Protein 7VV0 (pdb70)

Structure (mmCIF, N/CA/C/O backbone):
data_7VV0
#
_entry.id   7VV0
#
_cell.length_a   1.00
_cell.length_b   1.00
_cell.length_c   1.00
_cell.angle_alpha   90.00
_cell.angle_beta   90.00
_cell.angle_gamma   90.00
#
_symmetry.space_group_name_H-M   'P 1'
#
loop_
_entity.id
_entity.type
_entity.pdbx_description
1 polymer 'peptide from Pro-adrenomedullin'
2 polymer 'Mas-related G-protein coupled receptor member X2'
3 non-polymer CHOLESTEROL
#
loop_
_atom_site.group_PDB
_atom_site.id
_atom_site.type_symbol
_atom_site.label_atom_id
_atom_site.label_alt_id
_atom_site.label_comp_id
_atom_site.label_asym_id
_atom_site.label_entity_id
_atom_site.label_seq_id
_atom_site.pdbx_PDB_ins_code
_atom_site.Cartn_x
_atom_site.Cartn_y
_atom_site.Cartn_z
_atom_site.occupancy
_atom_site.B_iso_or_equiv
_atom_site.auth_seq_id
_atom_site.auth_comp_id
_atom_site.auth_asym_id
_atom_site.auth_atom_id
_atom_site.pdbx_PDB_model_num
ATOM 1 N N . PHE A 1 1 ? 105.528 66.630 80.236 1.00 57.08 9 PHE L N 1
ATOM 2 C CA . PHE A 1 1 ? 104.267 66.857 79.541 1.00 57.08 9 PHE L CA 1
ATOM 3 C C . PHE A 1 1 ? 103.106 66.216 80.292 1.00 57.08 9 PHE L C 1
ATOM 4 O O . PHE A 1 1 ? 103.170 65.050 80.679 1.00 57.08 9 PHE L O 1
ATOM 12 N N . ARG A 1 2 ? 102.045 66.995 80.488 1.00 55.64 10 ARG L N 1
ATOM 13 C CA . ARG A 1 2 ? 100.893 66.524 81.242 1.00 55.64 10 ARG L CA 1
ATOM 14 C C . ARG A 1 2 ? 99.725 66.227 80.313 1.00 55.64 10 ARG L C 1
ATOM 15 O O . ARG A 1 2 ? 99.656 66.737 79.192 1.00 55.64 10 ARG L O 1
ATOM 23 N N . LYS A 1 3 ? 98.815 65.348 80.720 1.00 57.21 11 LYS L N 1
ATOM 24 C CA . LYS A 1 3 ? 97.737 64.976 79.803 1.00 57.21 11 LYS L CA 1
ATOM 25 C C . LYS A 1 3 ? 96.445 64.426 80.366 1.00 57.21 11 LYS L C 1
ATOM 26 O O . LYS A 1 3 ? 96.441 63.424 81.075 1.00 57.21 11 LYS L O 1
ATOM 32 N N . LYS A 1 4 ? 95.343 65.098 80.072 1.00 56.50 12 LYS L N 1
ATOM 33 C CA . LYS A 1 4 ? 94.044 64.570 80.446 1.00 56.50 12 LYS L CA 1
ATOM 34 C C . LYS A 1 4 ? 93.072 64.528 79.273 1.00 56.50 12 LYS L C 1
ATOM 35 O O . LYS A 1 4 ? 91.915 64.145 79.428 1.00 56.50 12 LYS L O 1
ATOM 41 N N . TRP A 1 5 ? 93.559 64.911 78.097 1.00 54.50 13 TRP L N 1
ATOM 42 C CA . TRP A 1 5 ? 92.742 64.929 76.887 1.00 54.50 13 TRP L CA 1
ATOM 43 C C . TRP A 1 5 ? 92.638 63.546 76.250 1.00 54.50 13 TRP L C 1
ATOM 44 O O . TRP A 1 5 ? 91.944 63.363 75.249 1.00 54.50 13 TRP L O 1
ATOM 55 N N . CYS B 2 26 ? 88.183 58.669 76.111 1.00 74.79 26 CYS R N 1
ATOM 56 C CA . CYS B 2 26 ? 87.555 57.359 76.223 1.00 74.79 26 CYS R CA 1
ATOM 57 C C . CYS B 2 26 ? 87.082 56.899 74.850 1.00 74.79 26 CYS R C 1
ATOM 58 O O . CYS B 2 26 ? 87.650 57.278 73.825 1.00 74.79 26 CYS R O 1
ATOM 61 N N . GLY B 2 27 ? 86.034 56.082 74.839 1.00 73.65 27 GLY R N 1
ATOM 62 C CA . GLY B 2 27 ? 85.425 55.645 73.601 1.00 73.65 27 GLY R CA 1
ATOM 63 C C . GLY B 2 27 ? 84.027 56.198 73.423 1.00 73.65 27 GLY R C 1
ATOM 64 O O . GLY B 2 27 ? 83.844 57.405 73.243 1.00 73.65 27 GLY R O 1
ATOM 65 N N . LYS B 2 28 ? 83.028 55.316 73.476 1.00 69.86 28 LYS R N 1
ATOM 66 C CA . LYS B 2 28 ? 81.647 55.748 73.297 1.00 69.86 28 LYS R CA 1
ATOM 67 C C . LYS B 2 28 ? 81.002 56.142 74.622 1.00 69.86 28 LYS R C 1
ATOM 68 O O . LYS B 2 28 ? 79.843 56.572 74.640 1.00 69.86 28 LYS R O 1
ATOM 74 N N . GLU B 2 29 ? 81.727 55.992 75.734 1.00 69.73 29 GLU R N 1
ATOM 75 C CA . GLU B 2 29 ? 81.183 56.369 77.037 1.00 69.73 29 GLU R CA 1
ATOM 76 C C . GLU B 2 29 ? 81.116 57.886 77.186 1.00 69.73 29 GLU R C 1
ATOM 77 O O . GLU B 2 29 ? 80.193 58.419 77.813 1.00 69.73 29 GLU R O 1
ATOM 83 N N . THR B 2 30 ? 82.069 58.597 76.589 1.00 67.27 30 THR R N 1
ATOM 84 C CA . THR B 2 30 ? 82.127 60.049 76.672 1.00 67.27 30 THR R CA 1
ATOM 85 C C . THR B 2 30 ? 81.461 60.754 75.498 1.00 67.27 30 THR R C 1
ATOM 86 O O . THR B 2 30 ? 81.583 61.979 75.396 1.00 67.27 30 THR R O 1
ATOM 90 N N . LEU B 2 31 ? 80.755 60.023 74.631 1.00 62.16 31 LEU R N 1
ATOM 91 C CA . LEU B 2 31 ? 80.317 60.577 73.350 1.00 62.16 31 LEU R CA 1
ATOM 92 C C . LEU B 2 31 ? 79.139 61.535 73.515 1.00 62.16 31 LEU R C 1
ATOM 93 O O . LEU B 2 31 ? 79.069 62.572 72.846 1.00 62.16 31 LEU R O 1
ATOM 98 N N . ILE B 2 32 ? 78.197 61.204 74.397 1.00 58.10 32 ILE R N 1
ATOM 99 C CA . ILE B 2 32 ? 77.017 62.058 74.579 1.00 58.10 32 ILE R CA 1
ATOM 100 C C . ILE B 2 32 ? 77.303 63.368 75.333 1.00 58.10 32 ILE R C 1
ATOM 101 O O . ILE B 2 32 ? 76.669 64.389 75.002 1.00 58.10 32 ILE R O 1
ATOM 106 N N . PRO B 2 33 ? 78.278 63.450 76.283 1.00 54.61 33 PRO R N 1
ATOM 107 C CA . PRO B 2 33 ? 78.760 64.797 76.676 1.00 54.61 33 PRO R CA 1
ATOM 108 C C . PRO B 2 33 ? 79.398 65.626 75.570 1.00 54.61 33 PRO R C 1
ATOM 109 O O . PRO B 2 33 ? 79.357 66.859 75.648 1.00 54.61 33 PRO R O 1
ATOM 113 N N . VAL B 2 34 ? 79.977 64.997 74.546 1.00 51.91 34 VAL R N 1
ATOM 114 C CA . VAL B 2 34 ? 80.554 65.749 73.433 1.00 51.91 34 VAL R CA 1
ATOM 115 C C . VAL B 2 34 ? 79.454 66.388 72.583 1.00 51.91 34 VAL R C 1
ATOM 116 O O . VAL B 2 34 ? 79.559 67.554 72.188 1.00 51.91 34 VAL R O 1
ATOM 120 N N . PHE B 2 35 ? 78.346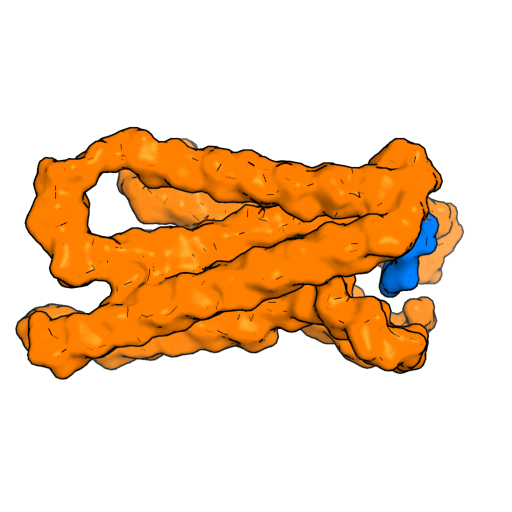 65.675 72.367 1.00 51.14 35 PHE R N 1
ATOM 121 C CA . PHE B 2 35 ? 77.210 66.271 71.662 1.00 51.14 35 PHE R CA 1
ATOM 122 C C . PHE B 2 35 ? 76.507 67.325 72.517 1.00 51.14 35 PHE R C 1
ATOM 123 O O . PHE B 2 35 ? 75.991 68.325 71.992 1.00 51.14 35 PHE R O 1
ATOM 131 N N . LEU B 2 36 ? 76.516 67.138 73.840 1.00 46.73 36 LEU R N 1
ATOM 132 C CA . LEU B 2 36 ? 75.909 68.127 74.727 1.00 46.73 36 LEU R CA 1
ATOM 133 C C . LEU B 2 36 ? 76.736 69.410 74.789 1.00 46.73 36 LEU R C 1
ATOM 134 O O . LEU B 2 36 ? 76.178 70.517 74.782 1.00 46.73 36 LEU R O 1
ATOM 139 N N . ILE B 2 37 ? 78.069 69.289 74.791 1.00 42.54 37 ILE R N 1
ATOM 140 C CA . ILE B 2 37 ? 78.907 70.484 74.798 1.00 42.54 37 ILE R CA 1
ATOM 141 C C . ILE B 2 37 ? 78.953 71.112 73.404 1.00 42.54 37 ILE R C 1
ATOM 142 O O . ILE B 2 37 ? 79.155 72.321 73.273 1.00 42.54 37 ILE R O 1
ATOM 147 N N . LEU B 2 38 ? 78.513 70.410 72.382 1.00 44.05 38 LEU R N 1
ATOM 148 C CA . LEU B 2 38 ? 78.448 71.047 71.079 1.00 44.05 38 LEU R CA 1
ATOM 149 C C . LEU B 2 38 ? 77.126 71.720 70.876 1.00 44.05 38 LEU R C 1
ATOM 150 O O . LEU B 2 38 ? 77.000 72.466 70.001 1.00 44.05 38 LEU R O 1
ATOM 155 N N . PHE B 2 39 ? 76.083 71.321 71.543 1.00 39.30 39 PHE R N 1
ATOM 156 C CA . PHE B 2 39 ? 74.840 72.096 71.528 1.00 39.30 39 PHE R CA 1
ATOM 157 C C . PHE B 2 39 ? 74.940 73.350 72.399 1.00 39.30 39 PHE R C 1
ATOM 158 O O . PHE B 2 39 ? 74.627 74.466 71.946 1.00 39.30 39 PHE R O 1
ATOM 166 N N . ILE B 2 40 ? 75.435 73.200 73.633 1.00 35.64 40 ILE R N 1
ATOM 167 C CA . ILE B 2 40 ? 75.516 74.370 74.504 1.00 35.64 40 ILE R CA 1
ATOM 168 C C . ILE B 2 40 ? 76.694 75.265 74.125 1.00 35.64 40 ILE R C 1
ATOM 169 O O . ILE B 2 40 ? 76.681 76.465 74.426 1.00 35.64 40 ILE R O 1
ATOM 174 N N . ALA B 2 41 ? 77.664 74.747 73.362 1.00 32.98 41 ALA R N 1
ATOM 175 C CA . ALA B 2 41 ? 78.725 75.593 72.845 1.00 32.98 41 ALA R CA 1
ATOM 176 C C . ALA B 2 41 ? 78.221 76.469 71.712 1.00 32.98 41 ALA R C 1
ATOM 177 O O . ALA B 2 41 ? 78.561 77.649 71.655 1.00 32.98 41 ALA R O 1
ATOM 179 N N . LEU B 2 42 ? 77.389 75.916 70.815 1.00 31.20 42 LEU R N 1
ATOM 180 C CA . LEU B 2 42 ? 76.824 76.726 69.730 1.00 31.20 42 LEU R CA 1
ATOM 181 C C . LEU B 2 42 ? 75.862 77.791 70.258 1.00 31.20 42 LEU R C 1
ATOM 182 O O . LEU B 2 42 ? 75.843 78.926 69.750 1.00 31.20 42 LEU R O 1
ATOM 187 N N . VAL B 2 43 ? 75.106 77.453 71.314 1.00 28.60 43 VAL R N 1
ATOM 188 C CA . VAL B 2 43 ? 74.260 78.438 71.998 1.00 28.60 43 VAL R CA 1
ATOM 189 C C . VAL B 2 43 ? 75.110 79.532 72.653 1.00 28.60 43 VAL R C 1
ATOM 190 O O . VAL B 2 43 ? 74.790 80.728 72.559 1.00 28.60 43 VAL R O 1
ATOM 194 N N . GLY B 2 44 ? 76.240 79.152 73.256 1.00 26.69 44 GLY R N 1
ATOM 195 C CA . GLY B 2 44 ? 77.123 80.142 73.854 1.00 26.69 44 GLY R CA 1
ATOM 196 C C . GLY B 2 44 ? 77.835 81.035 72.851 1.00 26.69 44 GLY R C 1
ATOM 197 O O . GLY B 2 44 ? 78.037 82.225 73.114 1.00 26.69 44 GLY R O 1
ATOM 198 N N . LEU B 2 45 ? 78.219 80.477 71.690 1.00 25.64 45 LEU R N 1
ATOM 199 C CA . LEU B 2 45 ? 78.783 81.288 70.605 1.00 25.64 45 LEU R CA 1
ATOM 200 C C . LEU B 2 45 ? 77.793 82.309 70.059 1.00 25.64 45 LEU R C 1
ATOM 201 O O . LEU B 2 45 ? 78.167 83.470 69.855 1.00 25.64 45 LEU R O 1
ATOM 206 N N . VAL B 2 46 ? 76.528 81.917 69.829 1.00 24.00 46 VAL R N 1
ATOM 207 C CA . VAL B 2 46 ? 75.591 82.893 69.257 1.00 24.00 46 VAL R CA 1
ATOM 208 C C . VAL B 2 46 ? 75.181 83.941 70.297 1.00 24.00 46 VAL R C 1
ATOM 209 O O . VAL B 2 46 ? 75.022 85.127 69.962 1.00 24.00 46 VAL R O 1
ATOM 213 N N . GLY B 2 47 ? 75.114 83.552 71.579 1.00 24.20 47 GLY R N 1
ATOM 214 C CA . GLY B 2 47 ? 74.803 84.517 72.625 1.00 24.20 47 GLY R CA 1
ATOM 215 C C . GLY B 2 47 ? 75.919 85.517 72.866 1.00 24.20 47 GLY R C 1
ATOM 216 O O . GLY B 2 47 ? 75.679 86.727 72.938 1.00 24.20 47 GLY R O 1
ATOM 217 N N . ASN B 2 48 ? 77.165 85.035 72.932 1.00 23.62 48 ASN R N 1
ATOM 218 C CA . ASN B 2 48 ? 78.279 85.942 73.179 1.00 23.62 48 ASN R CA 1
ATOM 219 C C . ASN B 2 48 ? 78.627 86.750 71.935 1.00 23.62 48 ASN R C 1
ATOM 220 O O . ASN B 2 48 ? 79.150 87.864 72.048 1.00 23.62 48 ASN R O 1
ATOM 225 N N . GLY B 2 49 ? 78.300 86.232 70.746 1.00 24.15 49 GLY R N 1
ATOM 226 C CA . GLY B 2 49 ? 78.447 87.027 69.539 1.00 24.15 49 GLY R CA 1
ATOM 227 C C . GLY B 2 49 ? 77.462 88.177 69.470 1.00 24.15 49 GLY R C 1
ATOM 228 O O . GLY B 2 49 ? 77.825 89.291 69.076 1.00 24.15 49 GLY R O 1
ATOM 229 N N . PHE B 2 50 ? 76.206 87.927 69.878 1.00 24.48 50 PHE R N 1
ATOM 230 C CA . PHE B 2 50 ? 75.217 89.004 69.934 1.00 24.48 50 PHE R CA 1
ATOM 231 C C . PHE B 2 50 ? 75.562 90.042 70.994 1.00 24.48 50 PHE R C 1
ATOM 232 O O . PHE B 2 50 ? 75.380 91.241 70.760 1.00 24.48 50 PHE R O 1
ATOM 240 N N . VAL B 2 51 ? 76.096 89.608 72.142 1.00 23.32 51 VAL R N 1
ATOM 241 C CA . VAL B 2 51 ? 76.474 90.554 73.197 1.00 23.32 51 VAL R CA 1
ATOM 242 C C . VAL B 2 51 ? 77.686 91.387 72.777 1.00 23.32 51 VAL R C 1
ATOM 243 O O . VAL B 2 51 ? 77.713 92.609 72.990 1.00 23.32 51 VAL R O 1
ATOM 247 N N . LEU B 2 52 ? 78.662 90.758 72.100 1.00 23.28 52 LEU R N 1
ATOM 248 C CA . LEU B 2 52 ? 79.842 91.467 71.597 1.00 23.28 52 LEU R CA 1
ATOM 249 C C . LEU B 2 52 ? 79.483 92.480 70.517 1.00 23.28 52 LEU R C 1
ATOM 250 O O . LEU B 2 52 ? 79.964 93.618 70.547 1.00 23.28 52 LEU R O 1
ATOM 255 N N . TRP B 2 53 ? 78.589 92.104 69.595 1.00 27.32 53 TRP R N 1
ATOM 256 C CA . TRP B 2 53 ? 78.180 93.018 68.529 1.00 27.32 53 TRP R CA 1
ATOM 257 C C . TRP B 2 53 ? 77.327 94.165 69.064 1.00 27.32 53 TRP R C 1
ATOM 258 O O . TRP B 2 53 ? 77.496 95.318 68.646 1.00 27.32 53 TRP R O 1
ATOM 269 N N . LEU B 2 54 ? 76.427 93.871 70.011 1.00 26.57 54 LEU R N 1
ATOM 270 C CA . LEU B 2 54 ? 75.523 94.891 70.531 1.00 26.57 54 LEU R CA 1
ATOM 271 C C . LEU B 2 54 ? 76.253 95.883 71.423 1.00 26.57 54 LEU R C 1
ATOM 272 O O . LEU B 2 54 ? 75.951 97.079 71.405 1.00 26.57 54 LEU R O 1
ATOM 277 N N . LEU B 2 55 ? 77.221 95.418 72.210 1.00 26.90 55 LEU R N 1
ATOM 278 C CA . LEU B 2 55 ? 77.919 96.361 73.073 1.00 26.90 55 LEU R CA 1
ATOM 279 C C . LEU B 2 55 ? 79.146 96.945 72.392 1.00 26.90 55 LEU R C 1
ATOM 280 O O . LEU B 2 55 ? 79.761 97.880 72.916 1.00 26.90 55 LEU R O 1
ATOM 285 N N . GLY B 2 56 ? 79.525 96.421 71.228 1.00 28.38 56 GLY R N 1
ATOM 286 C CA . GLY B 2 56 ? 80.622 97.032 70.507 1.00 28.38 56 GLY R CA 1
ATOM 287 C C . GLY B 2 56 ? 80.157 98.084 69.523 1.00 28.38 56 GLY R C 1
ATOM 288 O O . GLY B 2 56 ? 80.692 99.194 69.486 1.00 28.38 56 GLY R O 1
ATOM 289 N N . PHE B 2 57 ? 79.149 97.755 68.718 1.00 31.03 57 PHE R N 1
ATOM 290 C CA . PHE B 2 57 ? 78.869 98.512 67.512 1.00 31.03 57 PHE R CA 1
ATOM 291 C C . PHE B 2 57 ? 77.530 99.232 67.538 1.00 31.03 57 PHE R C 1
ATOM 292 O O . PHE B 2 57 ? 77.301 100.104 66.693 1.00 31.03 57 PHE R O 1
ATOM 300 N N . ARG B 2 58 ? 76.640 98.904 68.471 1.00 31.55 58 ARG R N 1
ATOM 301 C CA . ARG B 2 58 ? 75.306 99.485 68.448 1.00 31.55 58 ARG R CA 1
ATOM 302 C C . ARG B 2 58 ? 75.018 100.357 69.662 1.00 31.55 58 ARG R C 1
ATOM 303 O O . ARG B 2 58 ? 74.663 101.529 69.515 1.00 31.55 58 ARG R O 1
ATOM 311 N N . MET B 2 59 ? 75.170 99.806 70.860 1.00 32.34 59 MET R N 1
ATOM 312 C CA . MET B 2 59 ? 74.649 100.466 72.045 1.00 32.34 59 MET R CA 1
ATOM 313 C C . MET B 2 59 ? 75.675 101.394 72.679 1.00 32.34 59 MET R C 1
ATOM 314 O O . MET B 2 59 ? 76.881 101.284 72.448 1.00 32.34 59 MET R O 1
ATOM 319 N N . ARG B 2 60 ? 75.169 102.326 73.480 1.00 36.74 60 ARG R N 1
ATOM 320 C CA . ARG B 2 60 ? 76.012 103.175 74.305 1.00 36.74 60 ARG R CA 1
ATOM 321 C C . ARG B 2 60 ? 76.437 102.413 75.553 1.00 36.74 60 ARG R C 1
ATOM 322 O O . ARG B 2 60 ? 75.634 101.732 76.193 1.00 36.74 60 ARG R O 1
ATOM 330 N N . ARG B 2 61 ? 77.714 102.527 75.904 1.00 33.14 61 ARG R N 1
ATOM 331 C CA . ARG B 2 61 ? 78.288 101.691 76.946 1.00 33.14 61 ARG R CA 1
ATOM 332 C C . ARG B 2 61 ? 78.588 102.520 78.189 1.00 33.14 61 ARG R C 1
ATOM 333 O O . ARG B 2 61 ? 78.913 103.709 78.097 1.00 33.14 61 ARG R O 1
ATOM 341 N N . ASN B 2 62 ? 78.376 101.908 79.348 1.00 28.22 62 ASN R N 1
ATOM 342 C CA . ASN B 2 62 ? 78.867 102.385 80.628 1.00 28.22 62 ASN R CA 1
ATOM 343 C C . ASN B 2 62 ? 80.060 101.532 81.070 1.00 28.22 62 ASN R C 1
ATOM 344 O O . ASN B 2 62 ? 80.638 100.787 80.276 1.00 28.22 62 ASN R O 1
ATOM 349 N N . ALA B 2 63 ? 80.464 101.675 82.337 1.00 24.84 63 ALA R N 1
ATOM 350 C CA . ALA B 2 63 ? 81.525 100.829 82.886 1.00 24.84 63 ALA R CA 1
ATOM 351 C C . ALA B 2 63 ? 81.075 99.375 83.006 1.00 24.84 63 ALA R C 1
ATOM 352 O O . ALA B 2 63 ? 81.870 98.441 82.808 1.00 24.84 63 ALA R O 1
ATOM 354 N N . PHE B 2 64 ? 79.792 99.170 83.304 1.00 24.00 64 PHE R N 1
ATOM 355 C CA . PHE B 2 64 ? 79.246 97.824 83.395 1.00 24.00 64 PHE R CA 1
ATOM 356 C C . PHE B 2 64 ? 79.181 97.150 82.034 1.00 24.00 64 PHE R C 1
ATOM 357 O O . PHE B 2 64 ? 79.330 95.927 81.933 1.00 24.00 64 PHE R O 1
ATOM 365 N N . SER B 2 65 ? 78.979 97.927 80.973 1.00 24.15 65 SER R N 1
ATOM 366 C CA . SER B 2 65 ? 78.976 97.335 79.645 1.00 24.15 65 SER R CA 1
ATOM 367 C C . SER B 2 65 ? 80.386 96.994 79.195 1.00 24.15 65 SER R C 1
ATOM 368 O O . SER B 2 65 ? 80.573 96.068 78.402 1.00 24.15 65 SER R O 1
ATOM 371 N N . VAL B 2 66 ? 81.390 97.704 79.721 1.00 22.51 66 VAL R N 1
ATOM 372 C CA . VAL B 2 66 ? 82.791 97.335 79.510 1.00 22.51 66 VAL R CA 1
ATOM 373 C C . VAL B 2 66 ? 83.093 95.987 80.162 1.00 22.51 66 VAL R C 1
ATOM 374 O O . VAL B 2 66 ? 83.719 95.109 79.542 1.00 22.51 66 VAL R O 1
ATOM 378 N N . TYR B 2 67 ? 82.591 95.778 81.390 1.00 19.82 67 TYR R N 1
ATOM 379 C CA . TYR B 2 67 ? 82.783 94.492 82.071 1.00 19.82 67 TYR R CA 1
ATOM 380 C C . TYR B 2 67 ? 82.039 93.348 81.384 1.00 19.82 67 TYR R C 1
ATOM 381 O O . TYR B 2 67 ? 82.590 92.250 81.236 1.00 19.82 67 TYR R O 1
ATOM 390 N N . VAL B 2 68 ? 80.802 93.596 80.937 1.00 21.23 68 VAL R N 1
ATOM 391 C CA . VAL B 2 68 ? 80.012 92.570 80.248 1.00 21.23 68 VAL R CA 1
ATOM 392 C C . VAL B 2 68 ? 80.616 92.250 78.880 1.00 21.23 68 VAL R C 1
ATOM 393 O O . VAL B 2 68 ? 80.659 91.085 78.459 1.00 21.23 68 VAL R O 1
ATOM 397 N N . LEU B 2 69 ? 81.181 93.264 78.217 1.00 22.58 69 LEU R N 1
ATOM 398 C CA . LEU B 2 69 ? 81.816 93.089 76.914 1.00 22.58 69 LEU R CA 1
ATOM 399 C C . LEU B 2 69 ? 83.095 92.265 77.019 1.00 22.58 69 LEU R C 1
ATOM 400 O O . LEU B 2 69 ? 83.346 91.379 76.192 1.00 22.58 69 LEU R O 1
ATOM 405 N N . SER B 2 70 ? 83.891 92.515 78.063 1.00 23.35 70 SER R N 1
ATOM 406 C CA . SER B 2 70 ? 85.106 91.733 78.278 1.00 23.35 70 SER R CA 1
ATOM 407 C C . SER B 2 70 ? 84.802 90.301 78.700 1.00 23.35 70 SER R C 1
ATOM 408 O O . SER B 2 70 ? 85.512 89.365 78.302 1.00 23.35 70 SER R O 1
ATOM 411 N N . LEU B 2 71 ? 83.756 90.117 79.513 1.00 22.51 71 LEU R N 1
ATOM 412 C CA . LEU B 2 71 ? 83.311 88.782 79.899 1.00 22.51 71 LEU R CA 1
ATOM 413 C C . LEU B 2 71 ? 82.794 87.996 78.699 1.00 22.51 71 LEU R C 1
ATOM 414 O O . LEU B 2 71 ? 83.050 86.790 78.579 1.00 22.51 71 LEU R O 1
ATOM 419 N N . ALA B 2 72 ? 82.106 88.675 77.778 1.00 23.12 72 ALA R N 1
ATOM 420 C CA . ALA B 2 72 ? 81.616 88.012 76.576 1.00 23.12 72 ALA R CA 1
ATOM 421 C C . ALA B 2 72 ? 82.749 87.680 75.617 1.00 23.12 72 ALA R C 1
ATOM 422 O O . ALA B 2 72 ? 82.691 86.664 74.920 1.00 23.12 72 ALA R O 1
ATOM 424 N N . GLY B 2 73 ? 83.795 88.512 75.584 1.00 22.80 73 GLY R N 1
ATOM 425 C CA . GLY B 2 73 ? 84.976 88.173 74.797 1.00 22.80 73 GLY R CA 1
ATOM 426 C C . GLY B 2 73 ? 85.729 86.967 75.334 1.00 22.80 73 GLY R C 1
ATOM 427 O O . GLY B 2 73 ? 86.162 86.101 74.561 1.00 22.80 73 GLY R O 1
ATOM 428 N N . ALA B 2 74 ? 85.870 86.885 76.665 1.00 23.47 74 ALA R N 1
ATOM 429 C CA . ALA B 2 74 ? 86.511 85.733 77.301 1.00 23.47 74 ALA R CA 1
ATOM 430 C C . ALA B 2 74 ? 85.712 84.452 77.099 1.00 23.47 74 ALA R C 1
ATOM 431 O O . ALA B 2 74 ? 86.285 83.393 76.805 1.00 23.47 74 ALA R O 1
ATOM 433 N N . ASP B 2 75 ? 84.386 84.535 77.215 1.00 24.92 75 ASP R N 1
ATOM 434 C CA . ASP B 2 75 ? 83.559 83.356 76.991 1.00 24.92 75 ASP R CA 1
ATOM 435 C C . ASP B 2 75 ? 83.485 82.986 75.515 1.00 24.92 75 ASP R C 1
ATOM 436 O O . ASP B 2 75 ? 83.322 81.805 75.186 1.00 24.92 75 ASP R O 1
ATOM 441 N N . PHE B 2 76 ? 83.658 83.966 74.620 1.00 25.43 76 PHE R N 1
ATOM 442 C CA . PHE B 2 76 ? 83.726 83.689 73.189 1.00 25.43 76 PHE R CA 1
ATOM 443 C C . PHE B 2 76 ? 84.988 82.914 72.834 1.00 25.43 76 PHE R C 1
ATOM 444 O O . PHE B 2 76 ? 84.924 81.942 72.070 1.00 25.43 76 PHE R O 1
ATOM 452 N N . LEU B 2 77 ? 86.132 83.316 73.408 1.00 26.49 77 LEU R N 1
ATOM 453 C CA . LEU B 2 77 ? 87.391 82.596 73.193 1.00 26.49 77 LEU R CA 1
ATOM 454 C C . LEU B 2 77 ? 87.348 81.186 73.776 1.00 26.49 77 LEU R C 1
ATOM 455 O O . LEU B 2 77 ? 87.796 80.223 73.129 1.00 26.49 77 LEU R O 1
ATOM 460 N N . PHE B 2 78 ? 86.793 81.051 74.992 1.00 28.16 78 PHE R N 1
ATOM 461 C CA . PHE B 2 78 ? 86.698 79.748 75.650 1.00 28.16 78 PHE R CA 1
ATOM 462 C C . PHE B 2 78 ? 85.774 78.805 74.894 1.00 28.16 78 PHE R C 1
ATOM 463 O O . PHE B 2 78 ? 86.095 77.627 74.711 1.00 28.16 78 PHE R O 1
ATOM 471 N N . LEU B 2 79 ? 84.640 79.309 74.416 1.00 28.18 79 LEU R N 1
ATOM 472 C CA . LEU B 2 79 ? 83.702 78.434 73.732 1.00 28.18 79 LEU R CA 1
ATOM 473 C C . LEU B 2 79 ? 84.15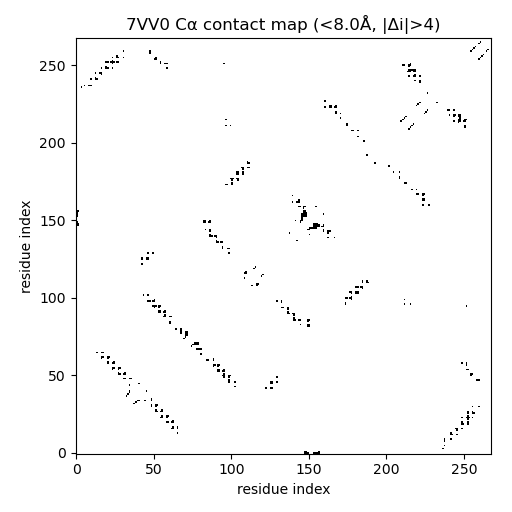6 78.124 72.308 1.00 28.18 79 LEU R C 1
ATOM 474 O O . LEU B 2 79 ? 83.822 77.059 71.775 1.00 28.18 79 LEU R O 1
ATOM 479 N N . CYS B 2 80 ? 84.959 79.012 71.700 1.00 31.80 80 CYS R N 1
ATOM 480 C CA . CYS B 2 80 ? 85.619 78.697 70.431 1.00 31.80 80 CYS R CA 1
ATOM 481 C C . CYS B 2 80 ? 86.609 77.548 70.586 1.00 31.80 80 CYS R C 1
ATOM 482 O O . CYS B 2 80 ? 86.656 76.631 69.755 1.00 31.80 80 CYS R O 1
ATOM 485 N N . PHE B 2 81 ? 87.397 77.564 71.661 1.00 35.89 81 PHE R N 1
ATOM 486 C CA . PHE B 2 81 ? 88.379 76.495 71.815 1.00 35.89 81 PHE R CA 1
ATOM 487 C C . PHE B 2 81 ? 87.729 75.196 72.284 1.00 35.89 81 PHE R C 1
ATOM 488 O O . PHE B 2 81 ? 88.186 74.101 71.921 1.00 35.89 81 PHE R O 1
ATOM 496 N N . GLN B 2 82 ? 86.605 75.296 73.002 1.00 34.81 82 GLN R N 1
ATOM 497 C CA . GLN B 2 82 ? 85.835 74.100 73.332 1.00 34.81 82 GLN R CA 1
ATOM 498 C C . GLN B 2 82 ? 85.162 73.501 72.103 1.00 34.81 82 GLN R C 1
ATOM 499 O O . GLN B 2 82 ? 85.079 72.273 71.981 1.00 34.81 82 GLN R O 1
ATOM 505 N N . ILE B 2 83 ? 84.703 74.335 71.162 1.00 36.93 83 ILE R N 1
ATOM 506 C CA . ILE B 2 83 ? 83.993 73.763 70.022 1.00 36.93 83 ILE R CA 1
ATOM 507 C C . ILE B 2 83 ? 84.995 73.209 69.004 1.00 36.93 83 ILE R C 1
ATOM 508 O O . ILE B 2 83 ? 84.705 72.230 68.305 1.00 36.93 83 ILE R O 1
ATOM 513 N N . ILE B 2 84 ? 86.235 73.723 68.990 1.00 38.00 84 ILE R N 1
ATOM 514 C CA . ILE B 2 84 ? 87.215 73.078 68.112 1.00 38.00 84 ILE R CA 1
ATOM 515 C C . ILE B 2 84 ? 87.795 71.817 68.757 1.00 38.00 84 ILE R C 1
ATOM 516 O O . ILE B 2 84 ? 88.204 70.892 68.046 1.00 38.00 84 ILE R O 1
ATOM 521 N N . ASN B 2 85 ? 87.802 71.728 70.100 1.00 42.61 85 ASN R N 1
ATOM 522 C CA . ASN B 2 85 ? 88.136 70.450 70.741 1.00 42.61 85 ASN R CA 1
ATOM 523 C C . ASN B 2 85 ? 87.058 69.400 70.492 1.00 42.61 85 ASN R C 1
ATOM 524 O O . ASN B 2 85 ? 87.366 68.219 70.270 1.00 42.61 85 ASN R O 1
ATOM 529 N N . CYS B 2 86 ? 85.792 69.832 70.512 1.00 46.70 86 CYS R N 1
ATOM 530 C CA . CYS B 2 86 ? 84.657 69.016 70.083 1.00 46.70 86 CYS R CA 1
ATOM 531 C C . CYS B 2 86 ? 84.808 68.532 68.644 1.00 46.70 86 CYS R C 1
ATOM 532 O O . CYS B 2 86 ? 84.558 67.355 68.342 1.00 46.70 86 CYS R O 1
ATOM 535 N N . LEU B 2 87 ? 85.255 69.421 67.753 1.00 48.30 87 LEU R N 1
ATOM 536 C CA . LEU B 2 87 ? 85.368 69.074 66.341 1.00 48.30 87 LEU R CA 1
ATOM 537 C C . LEU B 2 87 ? 86.541 68.136 66.075 1.00 48.30 87 LEU R C 1
ATOM 538 O O . LEU B 2 87 ? 86.430 67.236 65.237 1.00 48.30 87 LEU R O 1
ATOM 543 N N . VAL B 2 88 ? 87.663 68.301 66.789 1.00 51.44 88 VAL R N 1
ATOM 544 C CA . VAL B 2 88 ? 88.778 67.381 66.562 1.00 51.44 88 VAL R CA 1
ATOM 545 C C . VAL B 2 88 ? 88.508 66.026 67.212 1.00 51.44 88 VAL R C 1
ATOM 546 O O . VAL B 2 88 ? 88.984 64.997 66.719 1.00 51.44 88 VAL R O 1
ATOM 550 N N . TYR B 2 89 ? 87.682 65.982 68.272 1.00 56.36 89 TYR R N 1
ATOM 551 C CA . TYR B 2 89 ? 87.288 64.679 68.808 1.00 56.36 89 TYR R CA 1
ATOM 552 C C . TYR B 2 89 ? 86.316 63.963 67.874 1.00 56.36 89 TYR R C 1
ATOM 553 O O . TYR B 2 89 ? 86.401 62.740 67.703 1.00 56.36 89 TYR R O 1
ATOM 562 N N . LEU B 2 90 ? 85.387 64.702 67.260 1.00 55.23 90 LEU R N 1
ATOM 563 C CA . LEU B 2 90 ? 84.456 64.060 66.335 1.00 55.23 90 LEU R CA 1
ATOM 564 C C . LEU B 2 90 ? 85.144 63.675 65.026 1.00 55.23 90 LEU R C 1
ATOM 565 O O . LEU B 2 90 ? 84.760 62.688 64.384 1.00 55.23 90 LEU R O 1
ATOM 570 N N . SER B 2 91 ? 86.183 64.421 64.637 1.00 59.95 91 SER R N 1
ATOM 571 C CA . SER B 2 91 ? 86.998 64.036 63.490 1.00 59.95 91 SER R CA 1
ATOM 572 C C . SER B 2 91 ? 87.862 62.822 63.813 1.00 59.95 91 SER R C 1
ATOM 573 O O . SER B 2 91 ? 88.190 62.028 62.923 1.00 59.95 91 SER R O 1
ATOM 576 N N . ASN B 2 92 ? 88.267 62.682 65.079 1.00 61.38 92 ASN R N 1
ATOM 577 C CA . ASN B 2 92 ? 88.968 61.474 65.502 1.00 61.38 92 ASN R CA 1
ATOM 578 C C . ASN B 2 92 ? 88.036 60.270 65.500 1.00 61.38 92 ASN R C 1
ATOM 579 O O . ASN B 2 92 ? 88.445 59.158 65.148 1.00 61.38 92 ASN R O 1
ATOM 584 N N . PHE B 2 93 ? 86.777 60.475 65.891 1.00 65.02 93 PHE R N 1
ATOM 585 C CA . PHE B 2 93 ? 85.872 59.344 66.051 1.00 65.02 93 PHE R CA 1
ATOM 586 C C . PHE B 2 93 ? 85.293 58.886 64.719 1.00 65.02 93 PHE R C 1
ATOM 587 O O . PHE B 2 93 ? 85.454 57.722 64.336 1.00 65.02 93 PHE R O 1
ATOM 595 N N . PHE B 2 94 ? 84.614 59.777 63.996 1.00 70.00 94 PHE R N 1
ATOM 596 C CA . PHE B 2 94 ? 83.822 59.363 62.842 1.00 70.00 94 PHE R CA 1
ATOM 597 C C . PHE B 2 94 ? 84.619 59.375 61.544 1.00 70.00 94 PHE R C 1
ATOM 598 O O . PHE B 2 94 ? 84.652 58.367 60.833 1.00 70.00 94 PHE R O 1
ATOM 606 N N . CYS B 2 95 ? 85.260 60.496 61.209 1.00 69.63 95 CYS R N 1
ATOM 607 C CA . CYS B 2 95 ? 85.936 60.598 59.919 1.00 69.63 95 CYS R CA 1
ATOM 608 C C . CYS B 2 95 ? 87.288 59.896 59.936 1.00 69.63 95 CYS R C 1
ATOM 609 O O . CYS B 2 95 ? 87.838 59.585 58.871 1.00 69.63 95 CYS R O 1
ATOM 612 N N . SER B 2 96 ? 87.824 59.635 61.138 1.00 67.20 96 SER R N 1
ATOM 613 C CA . SER B 2 96 ? 89.125 59.018 61.418 1.00 67.20 96 SER R CA 1
ATOM 614 C C . SER B 2 96 ? 90.289 59.743 60.751 1.00 67.20 96 SER R C 1
ATOM 615 O O . SER B 2 96 ? 91.217 59.099 60.250 1.00 67.20 96 SER R O 1
ATOM 618 N N . ILE B 2 97 ? 90.243 61.077 60.728 1.00 68.68 97 ILE R N 1
ATOM 619 C CA . ILE B 2 97 ? 91.318 61.871 60.138 1.00 68.68 97 ILE R CA 1
ATOM 620 C C . ILE B 2 97 ? 92.548 61.842 61.042 1.00 68.68 97 ILE R C 1
ATOM 621 O O . ILE B 2 97 ? 93.692 61.850 60.559 1.00 68.68 97 ILE R O 1
ATOM 626 N N . SER B 2 98 ? 92.318 61.725 62.361 1.00 69.42 98 SER R N 1
ATOM 627 C CA . SER B 2 98 ? 93.310 61.872 63.441 1.00 69.42 98 SER R CA 1
ATOM 628 C C . SER B 2 98 ? 94.052 63.204 63.360 1.00 69.42 98 SER R C 1
ATOM 629 O O . SER B 2 98 ? 95.285 63.246 63.359 1.00 69.42 98 SER R O 1
ATOM 632 N N . ILE B 2 99 ? 93.289 64.298 63.286 1.00 64.00 99 ILE R N 1
ATOM 633 C CA . ILE B 2 99 ? 93.868 65.633 63.344 1.00 64.00 99 ILE R CA 1
ATOM 634 C C . ILE B 2 99 ? 94.334 65.931 64.769 1.00 64.00 99 ILE R C 1
ATOM 635 O O . ILE B 2 99 ? 93.730 65.487 65.755 1.00 64.00 99 ILE R O 1
ATOM 640 N N . ASN B 2 100 ? 95.471 66.611 64.881 1.00 62.78 100 ASN R N 1
ATOM 641 C CA . ASN B 2 100 ? 96.017 67.038 66.161 1.00 62.78 100 ASN R CA 1
ATOM 642 C C . ASN B 2 100 ? 95.892 68.550 66.272 1.00 62.78 100 ASN R C 1
ATOM 643 O O . ASN B 2 100 ? 96.494 69.285 65.482 1.00 62.78 100 ASN R O 1
ATOM 648 N N . PHE B 2 101 ? 95.110 69.005 67.243 1.00 57.61 101 PHE R N 1
ATOM 649 C CA . PHE B 2 101 ? 95.101 70.418 67.586 1.00 57.61 101 PHE R CA 1
ATOM 650 C C . PHE B 2 101 ? 96.412 70.775 68.287 1.00 57.61 101 PHE R C 1
ATOM 651 O O . PHE B 2 101 ? 96.988 69.930 68.979 1.00 57.61 101 PHE R O 1
ATOM 659 N N . PRO B 2 102 ? 96.930 71.992 68.091 1.00 50.73 102 PRO R N 1
ATOM 660 C CA . PRO B 2 102 ? 98.204 72.361 68.724 1.00 50.73 102 PRO R CA 1
ATOM 661 C C . PRO B 2 102 ? 98.069 72.562 70.226 1.00 50.73 102 PRO R C 1
ATOM 662 O O . PRO B 2 102 ? 96.970 72.702 70.763 1.00 50.73 102 PRO R O 1
ATOM 666 N N . SER B 2 103 ? 99.215 72.573 70.906 1.00 49.43 103 SER R N 1
ATOM 667 C CA . SER B 2 103 ? 99.198 72.514 72.363 1.00 49.43 103 SER R CA 1
ATOM 668 C C . SER B 2 103 ? 98.951 73.882 72.986 1.00 49.43 103 SER R C 1
ATOM 669 O O . SER B 2 103 ? 98.638 73.973 74.177 1.00 49.43 103 SER R O 1
ATOM 672 N N . PHE B 2 104 ? 99.079 74.960 72.209 1.00 46.52 104 PHE R N 1
ATOM 673 C CA . PHE B 2 104 ? 98.885 76.282 72.796 1.00 46.52 104 PHE R CA 1
ATOM 674 C C . PHE B 2 104 ? 97.418 76.695 72.813 1.00 46.52 104 PHE R C 1
ATOM 675 O O . PHE B 2 104 ? 97.080 77.720 73.423 1.00 46.52 104 PHE R O 1
ATOM 683 N N . PHE B 2 105 ? 96.540 75.912 72.182 1.00 44.63 105 PHE R N 1
ATOM 684 C CA . PHE B 2 105 ? 95.112 76.200 72.250 1.00 44.63 105 PHE R CA 1
ATOM 685 C C . PHE B 2 105 ? 94.566 75.936 73.645 1.00 44.63 105 PHE R C 1
ATOM 686 O O . PHE B 2 105 ? 93.672 76.652 74.111 1.00 44.63 105 PHE R O 1
ATOM 694 N N . THR B 2 106 ? 95.139 74.951 74.345 1.00 41.35 106 THR R N 1
ATOM 695 C CA . THR B 2 106 ? 94.809 74.713 75.748 1.00 41.35 106 THR R CA 1
ATOM 696 C C . THR B 2 106 ? 95.282 75.869 76.629 1.00 41.35 106 THR R C 1
ATOM 697 O O . THR B 2 106 ? 94.593 76.255 77.581 1.00 41.35 106 THR R O 1
ATOM 701 N N . THR B 2 107 ? 96.420 76.479 76.275 1.00 39.88 107 THR R N 1
ATOM 702 C CA . THR B 2 107 ? 96.954 77.621 77.017 1.00 39.88 107 THR R CA 1
ATOM 703 C C . THR B 2 107 ? 96.068 78.856 76.878 1.00 39.88 107 THR R C 1
ATOM 704 O O . THR B 2 107 ? 95.729 79.511 77.878 1.00 39.88 107 THR R O 1
ATOM 708 N N . VAL B 2 108 ? 95.637 79.162 75.654 1.00 36.27 108 VAL R N 1
ATOM 709 C CA . VAL B 2 108 ? 94.802 80.350 75.463 1.00 36.27 108 VAL R CA 1
ATOM 710 C C . VAL B 2 108 ? 93.364 80.082 75.932 1.00 36.27 108 VAL R C 1
ATOM 711 O O . VAL B 2 108 ? 92.664 80.999 76.383 1.00 36.27 108 VAL R O 1
ATOM 715 N N . MET B 2 109 ? 92.939 78.810 75.940 1.00 33.68 109 MET R N 1
ATOM 716 C CA . MET B 2 109 ? 91.653 78.450 76.541 1.00 33.68 109 MET R CA 1
ATOM 717 C C . MET B 2 109 ? 91.679 78.610 78.062 1.00 33.68 109 MET R C 1
ATOM 718 O O . MET B 2 109 ? 90.698 79.071 78.663 1.00 33.68 109 MET R O 1
ATOM 723 N N . THR B 2 110 ? 92.814 78.276 78.689 1.00 32.58 110 THR R N 1
ATOM 724 C CA . THR B 2 110 ? 93.027 78.521 80.116 1.00 32.58 110 THR R CA 1
ATOM 725 C C . THR B 2 110 ? 93.002 80.012 80.441 1.00 32.58 110 THR R C 1
ATOM 726 O O . THR B 2 110 ? 92.390 80.427 81.438 1.00 32.58 110 THR R O 1
ATOM 730 N N . CYS B 2 111 ? 93.617 80.831 79.575 1.00 28.58 111 CYS R N 1
ATOM 731 C CA . CYS B 2 111 ? 93.592 82.287 79.746 1.00 28.58 111 CYS R CA 1
ATOM 732 C C . CYS B 2 111 ? 92.181 82.858 79.616 1.00 28.58 111 CYS R C 1
ATOM 733 O O . CYS B 2 111 ? 91.787 83.739 80.395 1.00 28.58 111 CYS R O 1
ATOM 736 N N . ALA B 2 112 ? 91.400 82.328 78.668 1.00 26.22 112 ALA R N 1
ATOM 737 C CA . ALA B 2 112 ? 90.011 82.745 78.488 1.00 26.22 112 ALA R CA 1
ATOM 738 C C . ALA B 2 112 ? 89.144 82.356 79.678 1.00 26.22 112 ALA R C 1
ATOM 739 O O . ALA B 2 112 ? 88.285 83.132 80.106 1.00 26.22 112 ALA R O 1
ATOM 741 N N . TYR B 2 113 ? 89.378 81.164 80.238 1.00 27.46 113 TYR R N 1
ATOM 742 C CA . TYR B 2 113 ? 88.626 80.696 81.404 1.00 27.46 113 TYR R CA 1
ATOM 743 C C . TYR B 2 113 ? 88.921 81.530 82.650 1.00 27.46 113 TYR R C 1
ATOM 744 O O . TYR B 2 113 ? 87.995 81.917 83.381 1.00 27.46 113 TYR R O 1
ATOM 753 N N . LEU B 2 114 ? 90.203 81.829 82.893 1.00 25.79 114 LEU R N 1
ATOM 754 C CA . LEU B 2 114 ? 90.582 82.604 84.073 1.00 25.79 114 LEU R CA 1
ATOM 755 C C . LEU B 2 114 ? 90.120 84.054 83.970 1.00 25.79 114 LEU R C 1
ATOM 756 O O . LEU B 2 114 ? 89.675 84.639 84.968 1.00 25.79 114 LEU R O 1
ATOM 761 N N . ALA B 2 115 ? 90.168 84.635 82.764 1.00 22.92 115 ALA R N 1
ATOM 762 C CA . ALA B 2 115 ? 89.638 85.983 82.585 1.00 22.92 115 ALA R CA 1
ATOM 763 C C . ALA B 2 115 ? 88.116 86.005 82.672 1.00 22.92 115 ALA R C 1
ATOM 764 O O . ALA B 2 115 ? 87.537 86.968 83.186 1.00 22.92 115 ALA R O 1
ATOM 766 N N . GLY B 2 116 ? 87.455 84.930 82.232 1.00 22.47 116 GLY R N 1
ATOM 767 C CA . GLY B 2 116 ? 86.005 84.884 82.303 1.00 22.47 116 GLY R CA 1
ATOM 768 C C . GLY B 2 116 ? 85.476 84.684 83.709 1.00 22.47 116 GLY R C 1
ATOM 769 O O . GLY B 2 116 ? 84.334 85.036 84.001 1.00 22.47 116 GLY R O 1
ATOM 770 N N . LEU B 2 117 ? 86.285 84.098 84.595 1.00 22.32 117 LEU R N 1
ATOM 771 C CA . LEU B 2 117 ? 85.873 84.046 85.999 1.00 22.32 117 LEU R CA 1
ATOM 772 C C . LEU B 2 117 ? 86.249 85.325 86.747 1.00 22.32 117 LEU R C 1
ATOM 773 O O . LEU B 2 117 ? 85.513 85.771 87.647 1.00 22.32 117 LEU R O 1
ATOM 778 N N . SER B 2 118 ? 87.384 85.935 86.387 1.00 20.64 118 SER R N 1
ATOM 779 C CA . SER B 2 118 ? 87.789 87.175 87.034 1.00 20.64 118 SER R CA 1
ATOM 780 C C . SER B 2 118 ? 86.895 88.354 86.673 1.00 20.64 118 SER R C 1
ATOM 781 O O . SER B 2 118 ? 86.755 89.268 87.499 1.00 20.64 118 SER R O 1
ATOM 784 N N . MET B 2 119 ? 86.259 88.339 85.493 1.00 20.84 119 MET R N 1
ATOM 785 C CA . MET B 2 119 ? 85.228 89.337 85.211 1.00 20.84 119 MET R CA 1
ATOM 786 C C . MET B 2 119 ? 84.003 89.185 86.103 1.00 20.84 119 MET R C 1
ATOM 787 O O . MET B 2 119 ? 83.447 90.197 86.517 1.00 20.84 119 MET R O 1
ATOM 792 N N . LEU B 2 120 ? 83.582 87.952 86.423 1.00 19.43 120 LEU R N 1
ATOM 793 C CA . LEU B 2 120 ? 82.450 87.748 87.332 1.00 19.43 120 LEU R CA 1
ATOM 794 C C . LEU B 2 120 ? 82.762 88.243 88.739 1.00 19.43 120 LEU R C 1
ATOM 795 O O . LEU B 2 120 ? 81.914 88.880 89.393 1.00 19.43 120 LEU R O 1
ATOM 800 N N . SER B 2 121 ? 83.997 88.004 89.190 1.00 18.37 121 SER R N 1
ATOM 801 C CA . SER B 2 121 ? 84.425 88.508 90.492 1.00 18.37 121 SER R CA 1
ATOM 802 C C . SER B 2 121 ? 84.499 90.035 90.527 1.00 18.37 121 SER R C 1
ATOM 803 O O . SER B 2 121 ? 84.088 90.657 91.518 1.00 18.37 121 SER R O 1
ATOM 806 N N . THR B 2 122 ? 84.965 90.671 89.443 1.00 18.30 122 THR R N 1
ATOM 807 C CA . THR B 2 122 ? 85.058 92.131 89.490 1.00 18.30 122 THR R CA 1
ATOM 808 C C . THR B 2 122 ? 83.709 92.806 89.222 1.00 18.30 122 THR R C 1
ATOM 809 O O . THR B 2 122 ? 83.499 93.939 89.664 1.00 18.30 122 THR R O 1
ATOM 813 N N . VAL B 2 123 ? 82.763 92.114 88.567 1.00 17.33 123 VAL R N 1
ATOM 814 C CA . VAL B 2 123 ? 81.371 92.577 88.520 1.00 17.33 123 VAL R CA 1
ATOM 815 C C . VAL B 2 123 ? 80.747 92.603 89.910 1.00 17.33 123 VAL R C 1
ATOM 816 O O . VAL B 2 123 ? 80.131 93.608 90.302 1.00 17.33 123 VAL R O 1
ATOM 820 N N . SER B 2 124 ? 80.936 91.527 90.693 1.00 16.52 124 SER R N 1
ATOM 821 C CA . SER B 2 124 ? 80.374 91.500 92.049 1.00 16.52 124 SER R CA 1
ATOM 822 C C . SER B 2 124 ? 81.051 92.514 92.975 1.00 16.52 124 SER R C 1
ATOM 823 O O . SER B 2 124 ? 80.383 93.134 93.817 1.00 16.52 124 SER R O 1
ATOM 826 N N . THR B 2 125 ? 82.350 92.759 92.767 1.00 16.36 125 THR R N 1
ATOM 827 C CA . THR B 2 125 ? 83.053 93.790 93.530 1.00 16.36 125 THR R CA 1
ATOM 828 C C . THR B 2 125 ? 82.569 95.200 93.176 1.00 16.36 125 THR R C 1
ATOM 829 O O . THR B 2 125 ? 82.382 96.037 94.069 1.00 16.36 125 THR R O 1
ATOM 833 N N . GLU B 2 126 ? 82.317 95.474 91.886 1.00 17.56 126 GLU R N 1
ATOM 834 C CA . GLU B 2 126 ? 81.840 96.804 91.499 1.00 17.56 126 GLU R CA 1
ATOM 835 C C . GLU B 2 126 ? 80.397 97.046 91.921 1.00 17.56 126 GLU R C 1
ATOM 836 O O . GLU B 2 126 ? 80.032 98.183 92.235 1.00 17.56 126 GLU R O 1
ATOM 842 N N . ARG B 2 127 ? 79.565 95.997 91.957 1.00 14.67 127 ARG R N 1
ATOM 843 C CA . ARG B 2 127 ? 78.211 96.164 92.489 1.00 14.67 127 ARG R CA 1
ATOM 844 C C . ARG B 2 127 ? 78.225 96.428 93.993 1.00 14.67 127 ARG R C 1
ATOM 845 O O . ARG B 2 127 ? 77.418 97.228 94.493 1.00 14.67 127 ARG R O 1
ATOM 853 N N . CYS B 2 128 ? 79.121 95.751 94.730 1.00 16.18 128 CYS R N 1
ATOM 854 C CA . CYS B 2 128 ? 79.276 96.013 96.164 1.00 16.18 128 CYS R CA 1
ATOM 855 C C . CYS B 2 128 ? 79.781 97.426 96.431 1.00 16.18 128 CYS R C 1
ATOM 856 O O . CYS B 2 128 ? 79.332 98.083 97.378 1.00 16.18 128 CYS R O 1
ATOM 859 N N . LEU B 2 129 ? 80.688 97.921 95.586 1.00 15.83 129 LEU R N 1
ATOM 860 C CA . LEU B 2 129 ? 81.144 99.303 95.708 1.00 15.83 129 LEU R CA 1
ATOM 861 C C . LEU B 2 129 ? 80.06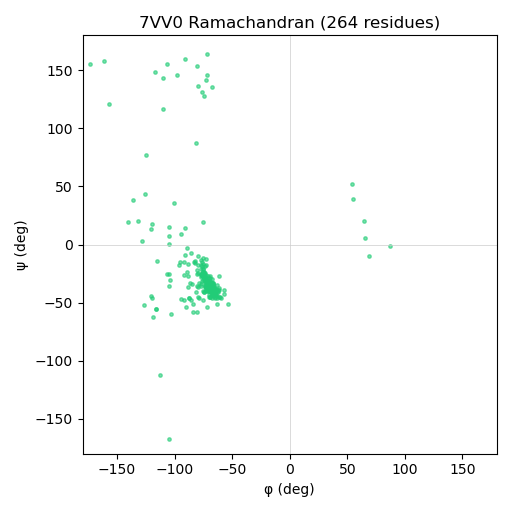1 100.297 95.298 1.00 15.83 129 LEU R C 1
ATOM 862 O O . LEU B 2 129 ? 80.060 101.444 95.757 1.00 15.83 129 LEU R O 1
ATOM 867 N N . SER B 2 130 ? 79.146 99.886 94.419 1.00 15.64 130 SER R N 1
ATOM 868 C CA . SER B 2 130 ? 78.069 100.775 94.000 1.00 15.64 130 SER R CA 1
ATOM 869 C C . SER B 2 130 ? 77.024 100.933 95.095 1.00 15.64 130 SER R C 1
ATOM 870 O O . SER B 2 130 ? 76.506 102.029 95.323 1.00 15.64 130 SER R O 1
ATOM 873 N N . VAL B 2 131 ? 76.692 99.838 95.779 1.00 15.64 131 VAL R N 1
ATOM 874 C CA . VAL B 2 131 ? 75.645 99.908 96.800 1.00 15.64 131 VAL R CA 1
ATOM 875 C C . VAL B 2 131 ? 76.203 100.452 98.118 1.00 15.64 131 VAL R C 1
ATOM 876 O O . VAL B 2 131 ? 75.572 101.293 98.770 1.00 15.64 131 VAL R O 1
ATOM 880 N N . LEU B 2 132 ? 77.413 100.032 98.505 1.00 17.10 132 LEU R N 1
ATOM 881 C CA . LEU B 2 132 ? 77.985 100.497 99.771 1.00 17.10 132 LEU R CA 1
ATOM 882 C C . LEU B 2 132 ? 78.446 101.949 99.709 1.00 17.10 132 LEU R C 1
ATOM 883 O O . LEU B 2 132 ? 78.329 102.680 100.698 1.00 17.10 132 LEU R O 1
ATOM 888 N N . TRP B 2 133 ? 78.978 102.388 98.570 1.00 19.50 133 TRP R N 1
ATOM 889 C CA . TRP B 2 133 ? 79.528 103.735 98.415 1.00 19.50 133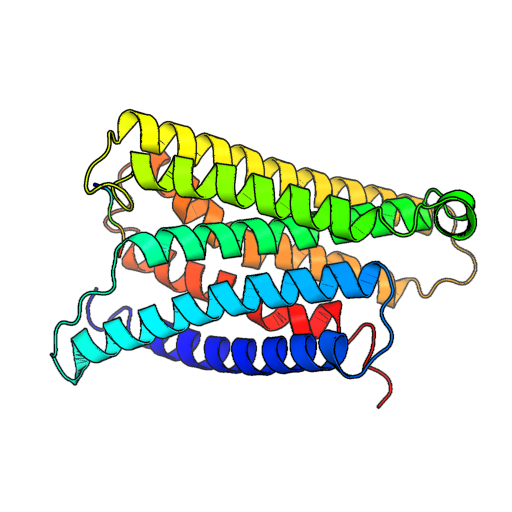 TRP R CA 1
ATOM 890 C C . TRP B 2 133 ? 78.838 104.407 97.236 1.00 19.50 133 TRP R C 1
ATOM 891 O O . TRP B 2 133 ? 79.427 104.512 96.152 1.00 19.50 133 TRP R O 1
ATOM 902 N N . PRO B 2 134 ? 77.596 104.887 97.395 1.00 16.85 134 PRO R N 1
ATOM 903 C CA . PRO B 2 134 ? 76.837 105.340 96.221 1.00 16.85 134 PRO R CA 1
ATOM 904 C C . PRO B 2 134 ? 77.219 106.727 95.718 1.00 16.85 134 PRO R C 1
ATOM 905 O O . PRO B 2 134 ? 77.170 106.978 94.509 1.00 16.85 134 PRO R O 1
ATOM 909 N N . ILE B 2 135 ? 77.606 107.622 96.634 1.00 17.14 135 ILE R N 1
ATOM 910 C CA . ILE B 2 135 ? 78.025 108.975 96.270 1.00 17.14 135 ILE R CA 1
ATOM 911 C C . ILE B 2 135 ? 79.356 108.938 95.531 1.00 17.14 135 ILE R C 1
ATOM 912 O O . ILE B 2 135 ? 79.553 109.658 94.543 1.00 17.14 135 ILE R O 1
ATOM 917 N N . TRP B 2 136 ? 80.272 108.067 95.968 1.00 16.09 136 TRP R N 1
ATOM 918 C CA . TRP B 2 136 ? 81.538 107.891 95.264 1.00 16.09 136 TRP R CA 1
ATOM 919 C C . TRP B 2 136 ? 81.339 107.227 93.910 1.00 16.09 136 TRP R C 1
ATOM 920 O O . TRP B 2 136 ? 82.005 107.594 92.937 1.00 16.09 136 TRP R O 1
ATOM 931 N N . TYR B 2 137 ? 80.446 106.239 93.827 1.00 15.28 137 TYR R N 1
ATOM 932 C CA . TYR B 2 137 ? 80.271 105.512 92.574 1.00 15.28 137 TYR R CA 1
ATOM 933 C C . TYR B 2 137 ? 79.516 106.349 91.554 1.00 15.28 137 TYR R C 1
ATOM 934 O O . TYR B 2 137 ? 79.657 106.142 90.345 1.00 15.28 137 TYR R O 1
ATOM 943 N N . ARG B 2 138 ? 78.713 107.304 92.018 1.00 16.49 138 ARG R N 1
ATOM 944 C CA . ARG B 2 138 ? 78.032 108.181 91.076 1.00 16.49 138 ARG R CA 1
ATOM 945 C C . ARG B 2 138 ? 78.905 109.364 90.686 1.00 16.49 138 ARG R C 1
ATOM 946 O O . ARG B 2 138 ? 79.057 109.658 89.497 1.00 16.49 138 ARG R O 1
ATOM 954 N N . CYS B 2 139 ? 79.519 110.034 91.659 1.00 18.54 139 CYS R N 1
ATOM 955 C CA . CYS B 2 139 ? 80.084 111.349 91.412 1.00 18.54 139 CYS R CA 1
ATOM 956 C C . CYS B 2 139 ? 81.599 111.396 91.274 1.00 18.54 139 CYS R C 1
ATOM 957 O O . CYS B 2 139 ? 82.098 112.260 90.551 1.00 18.54 139 CYS R O 1
ATOM 960 N N . ARG B 2 140 ? 82.347 110.522 91.943 1.00 17.25 140 ARG R N 1
ATOM 961 C CA . ARG B 2 140 ? 83.800 110.647 91.961 1.00 17.25 140 ARG R CA 1
ATOM 962 C C . ARG B 2 140 ? 84.525 109.434 91.398 1.00 17.25 140 ARG R C 1
ATOM 963 O O . ARG B 2 140 ? 85.738 109.315 91.587 1.00 17.25 140 ARG R O 1
ATOM 971 N N . ARG B 2 141 ? 83.827 108.537 90.726 1.00 17.10 141 ARG R N 1
ATOM 972 C CA . ARG B 2 141 ? 84.483 107.391 90.109 1.00 17.10 141 ARG R CA 1
ATOM 973 C C . ARG B 2 141 ? 85.202 107.842 88.845 1.00 17.10 141 ARG R C 1
ATOM 974 O O . ARG B 2 141 ? 84.612 108.586 88.050 1.00 17.10 141 ARG R O 1
ATOM 982 N N . PRO B 2 142 ? 86.472 107.477 88.644 1.00 19.06 142 PRO R N 1
ATOM 983 C CA . PRO B 2 142 ? 87.133 107.765 87.365 1.00 19.06 142 PRO R CA 1
ATOM 984 C C . PRO B 2 142 ? 86.526 106.944 86.237 1.00 19.06 142 PRO R C 1
ATOM 985 O O . PRO B 2 142 ? 86.275 105.749 86.385 1.00 19.06 142 PRO R O 1
ATOM 989 N N . ARG B 2 143 ? 86.275 107.601 85.102 1.00 22.14 143 ARG R N 1
ATOM 990 C CA . ARG B 2 143 ? 85.577 106.932 84.009 1.00 22.14 143 ARG R CA 1
ATOM 991 C C . ARG B 2 143 ? 86.496 105.983 83.252 1.00 22.14 143 ARG R C 1
ATOM 992 O O . ARG B 2 143 ? 86.020 105.061 82.582 1.00 22.14 143 ARG R O 1
ATOM 1000 N N . HIS B 2 144 ? 87.811 106.180 83.360 1.00 22.42 144 HIS R N 1
ATOM 1001 C CA . HIS B 2 144 ? 88.793 105.234 82.852 1.00 22.42 144 HIS R CA 1
ATOM 1002 C C . HIS B 2 144 ? 89.369 104.362 83.950 1.00 22.42 144 HIS R C 1
ATOM 1003 O O . HIS B 2 144 ? 90.568 104.070 83.940 1.00 22.42 144 HIS R O 1
ATOM 1010 N N . LEU B 2 145 ? 88.555 103.985 84.933 1.00 22.37 145 LEU R N 1
ATOM 1011 C CA . LEU B 2 145 ? 88.976 102.974 85.891 1.00 22.37 145 LEU R CA 1
ATOM 1012 C C . LEU B 2 145 ? 88.737 101.581 85.347 1.00 22.37 145 LEU R C 1
ATOM 1013 O O . LEU B 2 145 ? 89.681 100.782 85.274 1.00 22.37 145 LEU R O 1
ATOM 1018 N N . SER B 2 146 ? 87.499 101.339 84.885 1.00 22.61 146 SER R N 1
ATOM 1019 C CA . SER B 2 146 ? 86.946 100.000 84.680 1.00 22.61 146 SER R CA 1
ATOM 1020 C C . SER B 2 146 ? 87.707 99.203 83.636 1.00 22.61 146 SER R C 1
ATOM 1021 O O . SER B 2 146 ? 88.166 98.087 83.924 1.00 22.61 146 SER R O 1
ATOM 1024 N N . ALA B 2 147 ? 87.911 99.806 82.455 1.00 24.17 147 ALA R N 1
ATOM 1025 C CA . ALA B 2 147 ? 88.692 99.202 81.380 1.00 24.17 147 ALA R CA 1
ATOM 1026 C C . ALA B 2 147 ? 90.129 98.951 81.807 1.00 24.17 147 ALA R C 1
ATOM 1027 O O . ALA B 2 147 ? 90.680 97.883 81.506 1.00 24.17 147 ALA R O 1
ATOM 1029 N N . VAL B 2 148 ? 90.695 99.879 82.602 1.00 22.87 148 VAL R N 1
ATOM 1030 C CA . VAL B 2 148 ? 92.026 99.716 83.186 1.00 22.87 148 VAL R CA 1
ATOM 1031 C C . VAL B 2 148 ? 92.068 98.504 84.101 1.00 22.87 148 VAL R C 1
ATOM 1032 O O . VAL B 2 148 ? 92.940 97.635 83.933 1.00 22.87 148 VAL R O 1
ATOM 1036 N N . VAL B 2 149 ? 91.037 98.355 84.957 1.00 22.06 149 VAL R N 1
ATOM 1037 C CA . VAL B 2 149 ? 90.906 97.191 85.837 1.00 22.06 149 VAL R CA 1
ATOM 1038 C C . VAL B 2 149 ? 90.757 95.933 85.009 1.00 22.06 149 VAL R C 1
ATOM 1039 O O . VAL B 2 149 ? 91.494 94.956 85.228 1.00 22.06 149 VAL R O 1
ATOM 1043 N N . CYS B 2 150 ? 89.993 96.057 83.907 1.00 24.21 150 CYS R N 1
ATOM 1044 C CA . CYS B 2 150 ? 89.765 94.982 82.949 1.00 24.21 150 CYS R CA 1
ATOM 1045 C C . CYS B 2 150 ? 91.058 94.486 82.333 1.00 24.21 150 CYS R C 1
ATOM 1046 O O . CYS B 2 150 ? 91.357 93.283 82.410 1.00 24.21 150 CYS R O 1
ATOM 1049 N N . VAL B 2 151 ? 91.920 95.422 81.906 1.00 24.28 151 VAL R N 1
ATOM 1050 C CA . VAL B 2 151 ? 93.094 94.990 81.163 1.00 24.28 151 VAL R CA 1
ATOM 1051 C C . VAL B 2 151 ? 94.128 94.423 82.122 1.00 24.28 151 VAL R C 1
ATOM 1052 O O . VAL B 2 151 ? 94.793 93.431 81.787 1.00 24.28 151 VAL R O 1
ATOM 1056 N N . LEU B 2 152 ? 94.098 94.879 83.393 1.00 24.16 152 LEU R N 1
ATOM 1057 C CA . LEU B 2 152 ? 95.025 94.337 84.380 1.00 24.16 152 LEU R CA 1
ATOM 1058 C C . LEU B 2 152 ? 94.637 92.925 84.756 1.00 24.16 152 LEU R C 1
ATOM 1059 O O . LEU B 2 152 ? 95.517 92.060 84.875 1.00 24.16 152 LEU R O 1
ATOM 1064 N N . LEU B 2 153 ? 93.325 92.645 84.774 1.00 24.77 153 LEU R N 1
ATOM 1065 C CA . LEU B 2 153 ? 92.880 91.291 85.065 1.00 24.77 153 LEU R CA 1
ATOM 1066 C C . LEU B 2 153 ? 93.215 90.372 83.906 1.00 24.77 153 LEU R C 1
ATOM 1067 O O . LEU B 2 153 ? 93.732 89.265 84.128 1.00 24.77 153 LEU R O 1
ATOM 1072 N N . TRP B 2 154 ? 93.124 90.906 82.675 1.00 26.63 154 TRP R N 1
ATOM 1073 C CA . TRP B 2 154 ? 93.512 90.125 81.509 1.00 26.63 154 TRP R CA 1
ATOM 1074 C C . TRP B 2 154 ? 95.014 89.930 81.476 1.00 26.63 154 TRP R C 1
ATOM 1075 O O . TRP B 2 154 ? 95.481 88.837 81.131 1.00 26.63 154 TRP R O 1
ATOM 1086 N N . ALA B 2 155 ? 95.762 90.934 81.974 1.00 26.90 155 ALA R N 1
ATOM 1087 C CA . ALA B 2 155 ? 97.214 90.828 82.056 1.00 26.90 155 ALA R CA 1
ATOM 1088 C C . ALA B 2 155 ? 97.610 89.747 83.038 1.00 26.90 155 ALA R C 1
ATOM 1089 O O . ALA B 2 155 ? 98.460 88.901 82.722 1.00 26.90 155 ALA R O 1
ATOM 1091 N N . LEU B 2 156 ? 96.861 89.645 84.145 1.00 28.69 156 LEU R N 1
ATOM 1092 C CA . LEU B 2 156 ? 97.181 88.637 85.142 1.00 28.69 156 LEU R CA 1
ATOM 1093 C C . LEU B 2 156 ? 96.768 87.262 84.651 1.00 28.69 156 LEU R C 1
ATOM 1094 O O . LEU B 2 156 ? 97.418 86.263 84.991 1.00 28.69 156 LEU R O 1
ATOM 1099 N N . SER B 2 157 ? 95.773 87.221 83.746 1.00 28.73 157 SER R N 1
ATOM 1100 C CA . SER B 2 157 ? 95.386 85.967 83.113 1.00 28.73 157 SER R CA 1
ATOM 1101 C C . SER B 2 157 ? 96.506 85.435 82.234 1.00 28.73 157 SER R C 1
ATOM 1102 O O . SER B 2 157 ? 96.825 84.240 82.312 1.00 28.73 157 SER R O 1
ATOM 1105 N N . LEU B 2 158 ? 97.204 86.334 81.510 1.00 30.40 158 LEU R N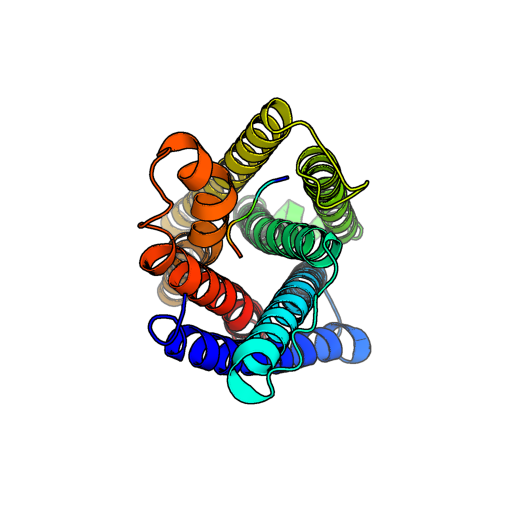 1
ATOM 1106 C CA . LEU B 2 158 ? 98.375 85.914 80.740 1.00 30.40 158 LEU R CA 1
ATOM 1107 C C . LEU B 2 158 ? 99.506 85.481 81.655 1.00 30.40 158 LEU R C 1
ATOM 1108 O O . LEU B 2 158 ? 100.162 84.466 81.390 1.00 30.40 158 LEU R O 1
ATOM 1113 N N . LEU B 2 159 ? 99.621 86.120 82.826 1.00 33.20 159 LEU R N 1
ATOM 1114 C CA . LEU B 2 159 ? 100.687 85.754 83.749 1.00 33.20 159 LEU R CA 1
ATOM 1115 C C . LEU B 2 159 ? 100.354 84.450 84.460 1.00 33.20 159 LEU R C 1
ATOM 1116 O O . LEU B 2 159 ? 101.239 83.795 85.021 1.00 33.20 159 LEU R O 1
ATOM 1121 N N . LEU B 2 160 ? 99.092 84.018 84.389 1.00 33.98 160 LEU R N 1
ATOM 1122 C CA . LEU B 2 160 ? 98.758 82.721 84.948 1.00 33.98 160 LEU R CA 1
ATOM 1123 C C . LEU B 2 160 ? 98.550 81.689 83.852 1.00 33.98 160 LEU R C 1
ATOM 1124 O O . LEU B 2 160 ? 98.249 80.527 84.144 1.00 33.98 160 LEU R O 1
ATOM 1129 N N . SER B 2 161 ? 98.700 82.083 82.582 1.00 37.43 161 SER R N 1
ATOM 1130 C CA . SER B 2 161 ? 98.481 81.097 81.525 1.00 37.43 161 SER R CA 1
ATOM 1131 C C . SER B 2 161 ? 99.795 80.595 80.950 1.00 37.43 161 SER R C 1
ATOM 1132 O O . SER B 2 161 ? 100.082 79.392 81.006 1.00 37.43 161 SER R O 1
ATOM 1135 N N . ILE B 2 162 ? 100.607 81.506 80.399 1.00 41.03 162 ILE R N 1
ATOM 1136 C CA . ILE B 2 162 ? 101.832 81.104 79.715 1.00 41.03 162 ILE R CA 1
ATOM 1137 C C . ILE B 2 162 ? 102.879 80.628 80.718 1.00 41.03 162 ILE R C 1
ATOM 1138 O O . ILE B 2 162 ? 103.587 79.647 80.462 1.00 41.03 162 ILE R O 1
ATOM 1143 N N . LEU B 2 163 ? 102.890 81.210 81.926 1.00 42.01 163 LEU R N 1
ATOM 1144 C CA . LEU B 2 163 ? 103.735 80.694 83.001 1.00 42.01 163 LEU R CA 1
ATOM 1145 C C . LEU B 2 163 ? 103.178 79.396 83.561 1.00 42.01 163 LEU R C 1
ATOM 1146 O O . LEU B 2 163 ? 103.887 78.653 84.244 1.00 42.01 163 LEU R O 1
ATOM 1151 N N . GLU B 2 164 ? 101.900 79.114 83.311 1.00 45.71 164 GLU R N 1
ATOM 1152 C CA . GLU B 2 164 ? 101.443 77.742 83.438 1.00 45.71 164 GLU R CA 1
ATOM 1153 C C . GLU B 2 164 ? 101.994 76.901 82.298 1.00 45.71 164 GLU R C 1
ATOM 1154 O O . GLU B 2 164 ? 102.731 75.936 82.538 1.00 45.71 164 GLU R O 1
ATOM 1160 N N . GLY B 2 165 ? 101.757 77.343 81.054 1.00 46.83 165 GLY R N 1
ATOM 1161 C CA . GLY B 2 165 ? 101.811 76.440 79.910 1.00 46.83 165 GLY R CA 1
ATOM 1162 C C . GLY B 2 165 ? 103.219 76.024 79.537 1.00 46.83 165 GLY R C 1
ATOM 1163 O O . GLY B 2 165 ? 103.474 74.853 79.240 1.00 46.83 165 GLY R O 1
ATOM 1164 N N . LYS B 2 166 ? 104.175 76.950 79.675 1.00 47.43 166 LYS R N 1
ATOM 1165 C CA . LYS B 2 166 ? 105.563 76.635 79.351 1.00 47.43 166 LYS R CA 1
ATOM 1166 C C . LYS B 2 166 ? 106.212 75.772 80.426 1.00 47.43 166 LYS R C 1
ATOM 1167 O O . LYS B 2 166 ? 107.312 75.248 80.220 1.00 47.43 166 LYS R O 1
ATOM 1173 N N . PHE B 2 167 ? 105.563 75.619 81.587 1.00 51.08 167 PHE R N 1
ATOM 1174 C CA . PHE B 2 167 ? 106.060 74.640 82.542 1.00 51.08 167 PHE R CA 1
ATOM 1175 C C . PHE B 2 167 ? 105.336 73.312 82.395 1.00 51.08 167 PHE R C 1
ATOM 1176 O O . PHE B 2 167 ? 105.806 72.289 82.900 1.00 51.08 167 PHE R O 1
ATOM 1184 N N . CYS B 2 168 ? 104.205 73.293 81.696 1.00 51.94 168 CYS R N 1
ATOM 1185 C CA . CYS B 2 168 ? 103.477 72.040 81.552 1.00 51.94 168 CYS R CA 1
ATOM 1186 C C . CYS B 2 168 ? 103.633 71.426 80.169 1.00 51.94 168 CYS R C 1
ATOM 1187 O O . CYS B 2 168 ? 102.969 70.430 79.869 1.00 51.94 168 CYS R O 1
ATOM 1190 N N . GLY B 2 169 ? 104.497 71.987 79.328 1.00 52.14 169 GLY R N 1
ATOM 1191 C CA . GLY B 2 169 ? 104.778 71.428 78.026 1.00 52.14 169 GLY R CA 1
ATOM 1192 C C . GLY B 2 169 ? 103.858 71.873 76.914 1.00 52.14 169 GLY R C 1
ATOM 1193 O O . GLY B 2 169 ? 104.059 71.457 75.767 1.00 52.14 169 GLY R O 1
ATOM 1194 N N . PHE B 2 170 ? 102.860 72.705 77.210 1.00 51.40 170 PHE R N 1
ATOM 1195 C CA . PHE B 2 170 ? 101.977 73.200 76.160 1.00 51.40 170 PHE R CA 1
ATOM 1196 C C . PHE B 2 170 ? 102.674 74.258 75.313 1.00 51.40 170 PHE R C 1
ATOM 1197 O O . PHE B 2 170 ? 102.364 74.422 74.129 1.00 51.40 170 PHE R O 1
ATOM 1205 N N . LEU B 2 171 ? 103.612 74.988 75.907 1.00 51.86 171 LEU R N 1
ATOM 1206 C CA . LEU B 2 171 ? 104.514 75.867 75.183 1.00 51.86 171 LEU R CA 1
ATOM 1207 C C . LEU B 2 171 ? 105.935 75.357 75.373 1.00 51.86 171 LEU R C 1
ATOM 1208 O O . LEU B 2 171 ? 106.241 74.714 76.384 1.00 51.86 171 LEU R O 1
ATOM 1213 N N . PHE B 2 172 ? 106.765 75.577 74.334 1.00 63.13 172 PHE R N 1
ATOM 1214 C CA . PHE B 2 172 ? 108.215 75.281 74.303 1.00 63.13 172 PHE R CA 1
ATOM 1215 C C . PHE B 2 172 ? 108.508 73.775 74.417 1.00 63.13 172 PHE R C 1
ATOM 1216 O O . PHE B 2 172 ? 109.587 73.365 74.853 1.00 63.13 172 PHE R O 1
ATOM 1224 N N . SER B 2 173 ? 107.498 72.948 74.104 1.00 63.81 173 SER R N 1
ATOM 1225 C CA . SER B 2 173 ? 107.533 71.509 73.818 1.00 63.81 173 SER R CA 1
ATOM 1226 C C . SER B 2 173 ? 107.857 70.592 75.002 1.00 63.81 173 SER R C 1
ATOM 1227 O O . SER B 2 173 ? 107.671 69.377 74.890 1.00 63.81 173 SER R O 1
ATOM 1230 N N . ASP B 2 174 ? 108.269 71.146 76.143 1.00 65.08 174 ASP R N 1
ATOM 1231 C CA . ASP B 2 174 ? 108.673 70.378 77.314 1.00 65.08 174 ASP R CA 1
ATOM 1232 C C . ASP B 2 174 ? 108.627 71.278 78.538 1.00 65.08 174 ASP R C 1
ATOM 1233 O O . ASP B 2 174 ? 108.702 72.504 78.435 1.00 65.08 174 ASP R O 1
ATOM 1238 N N . GLY B 2 175 ? 108.520 70.651 79.706 1.00 61.27 175 GLY R N 1
ATOM 1239 C CA . GLY B 2 175 ? 108.534 71.388 80.955 1.00 61.27 175 GLY R CA 1
ATOM 1240 C C . GLY B 2 175 ? 108.549 70.459 82.148 1.00 61.27 175 GLY R C 1
ATOM 1241 O O . GLY B 2 175 ? 108.104 69.308 82.077 1.00 61.27 175 GLY R O 1
ATOM 1242 N N . ASP B 2 176 ? 109.066 70.982 83.257 1.00 59.33 176 ASP R N 1
ATOM 1243 C CA . ASP B 2 176 ? 109.124 70.226 84.501 1.00 59.33 176 ASP R CA 1
ATOM 1244 C C . ASP B 2 176 ? 107.737 70.154 85.120 1.00 59.33 176 ASP R C 1
ATOM 1245 O O . ASP B 2 176 ? 107.088 71.185 85.315 1.00 59.33 176 ASP R O 1
ATOM 1250 N N . SER B 2 177 ? 107.287 68.941 85.448 1.00 54.59 177 SER R N 1
ATOM 1251 C CA . SER B 2 177 ? 105.977 68.792 86.076 1.00 54.59 177 SER R CA 1
ATOM 1252 C C . SER B 2 177 ? 106.013 69.193 87.548 1.00 54.59 177 SER R C 1
ATOM 1253 O O . SER B 2 177 ? 104.966 69.483 88.141 1.00 54.59 177 SER R O 1
ATOM 1256 N N . GLY B 2 178 ? 107.207 69.240 88.144 1.00 53.10 178 GLY R N 1
ATOM 1257 C CA . GLY B 2 178 ? 107.322 69.663 89.531 1.00 53.10 178 GLY R CA 1
ATOM 1258 C C . GLY B 2 178 ? 107.111 71.154 89.723 1.00 53.10 178 GLY R C 1
ATOM 1259 O O . GLY B 2 178 ? 106.789 71.605 90.824 1.00 53.10 178 GLY R O 1
ATOM 1260 N N . TRP B 2 179 ? 107.122 71.849 88.615 1.00 55.41 179 TRP R N 1
ATOM 1261 C CA . TRP B 2 179 ? 106.900 73.235 88.688 1.00 55.41 179 TRP R CA 1
ATOM 1262 C C . TRP B 2 179 ? 105.513 73.412 88.190 1.00 55.41 179 TRP R C 1
ATOM 1263 O O . TRP B 2 179 ? 104.769 74.156 88.711 1.00 55.41 179 TRP R O 1
ATOM 1274 N N . CYS B 2 180 ? 105.128 72.634 87.242 1.00 49.15 180 CYS R N 1
ATOM 1275 C CA . CYS B 2 180 ? 103.803 72.747 86.647 1.00 49.15 180 CYS R CA 1
ATOM 1276 C C . CYS B 2 180 ? 102.714 72.510 87.682 1.00 49.15 180 CYS R C 1
ATOM 1277 O O . CYS B 2 180 ? 101.690 73.206 87.686 1.00 49.15 180 CYS R O 1
ATOM 1280 N N . GLN B 2 181 ? 102.934 71.549 88.586 1.00 48.11 181 GLN R N 1
ATOM 1281 C CA . GLN B 2 181 ? 102.005 71.291 89.683 1.00 48.11 181 GLN R CA 1
ATOM 1282 C C . GLN B 2 181 ? 101.956 72.458 90.667 1.00 48.11 181 GLN R C 1
ATOM 1283 O O . GLN B 2 181 ? 100.883 72.789 91.192 1.00 48.11 181 GLN R O 1
ATOM 1289 N N . THR B 2 182 ? 103.098 73.124 90.877 1.00 47.63 182 THR R N 1
ATOM 1290 C CA . THR B 2 182 ? 103.168 74.312 91.724 1.00 47.63 182 THR R CA 1
ATOM 1291 C C . THR B 2 182 ? 102.373 75.474 91.132 1.00 47.63 182 THR R C 1
ATOM 1292 O O . THR B 2 182 ? 101.607 76.131 91.846 1.00 47.63 182 THR R O 1
ATOM 1296 N N . PHE B 2 183 ? 102.482 75.697 89.820 1.00 43.91 183 PHE R N 1
ATOM 1297 C CA . PHE B 2 183 ? 101.747 76.798 89.198 1.00 43.91 183 PHE R CA 1
ATOM 1298 C C . PHE B 2 183 ? 100.266 76.473 89.052 1.00 43.91 183 PHE R C 1
ATOM 1299 O O . PHE B 2 183 ? 99.421 77.380 89.073 1.00 43.91 183 PHE R O 1
ATOM 1307 N N . ASP B 2 184 ? 99.929 75.184 88.950 1.00 42.49 184 ASP R N 1
ATOM 1308 C CA . ASP B 2 184 ? 98.529 74.778 89.008 1.00 42.49 184 ASP R CA 1
ATOM 1309 C C . ASP B 2 184 ? 97.942 75.018 90.396 1.00 42.49 184 ASP R C 1
ATOM 1310 O O . ASP B 2 184 ? 96.785 75.438 90.523 1.00 42.49 184 ASP R O 1
ATOM 1315 N N . PHE B 2 185 ? 98.743 74.810 91.448 1.00 43.15 185 PHE R N 1
ATOM 1316 C CA . PHE B 2 185 ? 98.283 75.118 92.802 1.00 43.15 185 PHE R CA 1
ATOM 1317 C C . PHE B 2 185 ? 98.180 76.624 93.037 1.00 43.15 185 PHE R C 1
ATOM 1318 O O . PHE B 2 185 ? 97.305 77.079 93.783 1.00 43.15 185 PHE R O 1
ATOM 1326 N N . ILE B 2 186 ? 99.065 77.405 92.403 1.00 37.85 186 ILE R N 1
ATOM 1327 C CA . ILE B 2 186 ? 99.022 78.868 92.491 1.00 37.85 186 ILE R CA 1
ATOM 1328 C C . ILE B 2 186 ? 97.751 79.417 91.849 1.00 37.85 186 ILE R C 1
ATOM 1329 O O . ILE B 2 186 ? 97.047 80.249 92.440 1.00 37.85 186 ILE R O 1
ATOM 1334 N N . THR B 2 187 ? 97.395 78.916 90.666 1.00 34.54 187 THR R N 1
ATOM 1335 C CA . THR B 2 187 ? 96.161 79.384 90.043 1.00 34.54 187 THR R CA 1
ATOM 1336 C C . THR B 2 187 ? 94.921 78.781 90.703 1.00 34.54 187 THR R C 1
ATOM 1337 O O . THR B 2 187 ? 93.832 79.357 90.614 1.00 34.54 187 THR R O 1
ATOM 1341 N N . ALA B 2 188 ? 95.064 77.648 91.402 1.00 31.06 188 ALA R N 1
ATOM 1342 C CA . ALA B 2 188 ? 93.958 77.148 92.218 1.00 31.06 188 ALA R CA 1
ATOM 1343 C C . ALA B 2 188 ? 93.712 78.042 93.430 1.00 31.06 188 ALA R C 1
ATOM 1344 O O . ALA B 2 188 ? 92.557 78.277 93.819 1.00 31.06 188 ALA R O 1
ATOM 1346 N N . ALA B 2 189 ? 94.790 78.565 94.024 1.00 27.35 189 ALA R N 1
ATOM 1347 C CA . ALA B 2 189 ? 94.662 79.556 95.090 1.00 27.35 189 ALA R CA 1
ATOM 1348 C C . ALA B 2 189 ? 94.080 80.861 94.561 1.00 27.35 189 ALA R C 1
ATOM 1349 O O . ALA B 2 189 ? 93.328 81.546 95.262 1.00 27.35 189 ALA R O 1
ATOM 1351 N N . TRP B 2 190 ? 94.397 81.200 93.308 1.00 24.88 190 TRP R N 1
ATOM 1352 C CA . TRP B 2 190 ? 93.790 82.361 92.660 1.00 24.88 190 TRP R CA 1
ATOM 1353 C C . TRP B 2 190 ? 92.294 82.163 92.426 1.00 24.88 190 TRP R C 1
ATOM 1354 O O . TRP B 2 190 ? 91.508 83.103 92.582 1.00 24.88 190 TRP R O 1
ATOM 1365 N N . LEU B 2 191 ? 91.879 80.942 92.076 1.00 24.41 191 LEU R N 1
ATOM 1366 C CA . LEU B 2 191 ? 90.456 80.672 91.864 1.00 24.41 191 LEU R CA 1
ATOM 1367 C C . LEU B 2 191 ? 89.670 80.694 93.170 1.00 24.41 191 LEU R C 1
ATOM 1368 O O . LEU B 2 191 ? 88.544 81.206 93.215 1.00 24.41 191 LEU R O 1
ATOM 1373 N N . ILE B 2 192 ? 90.250 80.169 94.256 1.00 24.63 192 ILE R N 1
ATOM 1374 C CA . ILE B 2 192 ? 89.526 80.227 95.529 1.00 24.63 192 ILE R CA 1
ATOM 1375 C C . ILE B 2 192 ? 89.572 81.638 96.118 1.00 24.63 192 ILE R C 1
ATOM 1376 O O . ILE B 2 192 ? 88.659 82.040 96.852 1.00 24.63 192 ILE R O 1
ATOM 1381 N N . PHE B 2 193 ? 90.581 82.440 95.741 1.00 23.74 193 PHE R N 1
ATOM 1382 C CA . PHE B 2 193 ? 90.588 83.848 96.128 1.00 23.74 193 PHE R CA 1
ATOM 1383 C C . PHE B 2 193 ? 89.517 84.631 95.383 1.00 23.74 193 PHE R C 1
ATOM 1384 O O . PHE B 2 193 ? 88.864 85.504 95.965 1.00 23.74 193 PHE R O 1
ATOM 1392 N N . LEU B 2 194 ? 89.318 84.323 94.098 1.00 22.57 194 LEU R N 1
ATOM 1393 C CA . LEU B 2 194 ? 88.250 84.960 93.331 1.00 22.57 1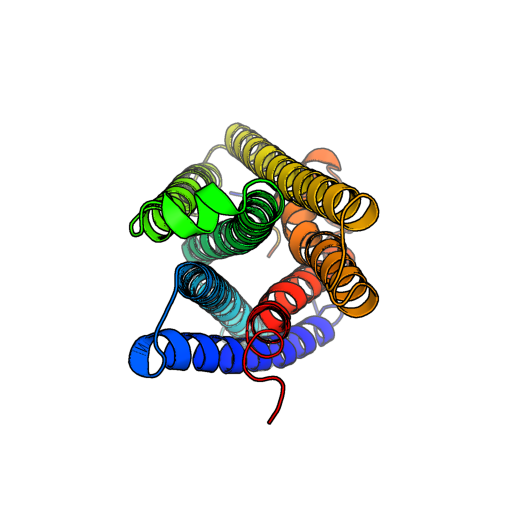94 LEU R CA 1
ATOM 1394 C C . LEU B 2 194 ? 86.877 84.546 93.842 1.00 22.57 194 LEU R C 1
ATOM 1395 O O . LEU B 2 194 ? 85.944 85.362 93.861 1.00 22.57 194 LEU R O 1
ATOM 1400 N N . PHE B 2 195 ? 86.749 83.300 94.311 1.00 21.79 195 PHE R N 1
ATOM 1401 C CA . PHE B 2 195 ? 85.473 82.867 94.868 1.00 21.79 195 PHE R CA 1
ATOM 1402 C C . PHE B 2 195 ? 85.191 83.514 96.217 1.00 21.79 195 PHE R C 1
ATOM 1403 O O . PHE B 2 195 ? 84.043 83.874 96.496 1.00 21.79 195 PHE R O 1
ATOM 1411 N N . MET B 2 196 ? 86.213 83.698 97.063 1.00 22.20 196 MET R N 1
ATOM 1412 C CA . MET B 2 196 ? 85.935 84.353 98.340 1.00 22.20 196 MET R CA 1
ATOM 1413 C C . MET B 2 196 ? 85.739 85.856 98.167 1.00 22.20 196 MET R C 1
ATOM 1414 O O . MET B 2 196 ? 85.008 86.469 98.948 1.00 22.20 196 MET R O 1
ATOM 1419 N N . VAL B 2 197 ? 86.313 86.453 97.112 1.00 19.82 197 VAL R N 1
ATOM 1420 C CA . VAL B 2 197 ? 86.035 87.862 96.812 1.00 19.82 197 VAL R CA 1
ATOM 1421 C C . VAL B 2 197 ? 84.601 88.041 96.312 1.00 19.82 197 VAL R C 1
ATOM 1422 O O . VAL B 2 197 ? 83.886 88.945 96.774 1.00 19.82 197 VAL R O 1
ATOM 1426 N N . LEU B 2 198 ? 84.136 87.145 95.425 1.00 18.53 198 LEU R N 1
ATOM 1427 C CA . LEU B 2 198 ? 82.750 87.190 94.946 1.00 18.53 198 LEU R CA 1
ATOM 1428 C C . LEU B 2 198 ? 81.751 86.909 96.066 1.00 18.53 198 LEU R C 1
ATOM 1429 O O . LEU B 2 198 ? 80.737 87.607 96.191 1.00 18.53 198 LEU R O 1
ATOM 1434 N N . CYS B 2 199 ? 82.053 85.930 96.926 1.00 19.68 199 CYS R N 1
ATOM 1435 C CA . CYS B 2 199 ? 81.138 85.567 98.003 1.00 19.68 199 CYS R CA 1
ATOM 1436 C C . CYS B 2 199 ? 81.113 86.621 99.105 1.00 19.68 199 CYS R C 1
ATOM 1437 O O . CYS B 2 199 ? 80.038 86.943 99.624 1.00 19.68 199 CYS R O 1
ATOM 1440 N N . GLY B 2 200 ? 82.273 87.189 99.452 1.00 18.33 200 GLY R N 1
ATOM 1441 C CA . GLY B 2 200 ? 82.312 88.244 100.452 1.00 18.33 200 GLY R CA 1
ATOM 1442 C C . GLY B 2 200 ? 81.674 89.534 99.977 1.00 18.33 200 GLY R C 1
ATOM 1443 O O . GLY B 2 200 ? 81.005 90.225 100.750 1.00 18.33 200 GLY R O 1
ATOM 1444 N N . SER B 2 201 ? 81.831 89.856 98.688 1.00 17.73 201 SER R N 1
ATOM 1445 C CA . SER B 2 201 ? 81.218 91.068 98.160 1.00 17.73 201 SER R CA 1
ATOM 1446 C C . SER B 2 201 ? 79.710 90.915 98.008 1.00 17.73 201 SER R C 1
ATOM 1447 O O . SER B 2 201 ? 78.960 91.864 98.273 1.00 17.73 201 SER R O 1
ATOM 1450 N N . SER B 2 202 ? 79.242 89.717 97.633 1.00 16.05 202 SER R N 1
ATOM 1451 C CA . SER B 2 202 ? 77.804 89.481 97.562 1.00 16.05 202 SER R CA 1
ATOM 1452 C C . SER B 2 202 ? 77.173 89.442 98.949 1.00 16.05 202 SER R C 1
ATOM 1453 O O . SER B 2 202 ? 76.046 89.916 99.132 1.00 16.05 202 SER R O 1
ATOM 1456 N N . LEU B 2 203 ? 77.904 88.924 99.944 1.00 17.76 203 LEU R N 1
ATOM 1457 C CA . LEU B 2 203 ? 77.422 88.941 101.324 1.00 17.76 203 LEU R CA 1
ATOM 1458 C C . LEU B 2 203 ? 77.358 90.358 101.884 1.00 17.76 203 LEU R C 1
ATOM 1459 O O . LEU B 2 203 ? 76.395 90.708 102.578 1.00 17.76 203 LEU R O 1
ATOM 1464 N N . ALA B 2 204 ? 78.363 91.190 101.571 1.00 17.42 204 ALA R N 1
ATOM 1465 C CA . ALA B 2 204 ? 78.374 92.576 102.034 1.00 17.42 204 ALA R CA 1
ATOM 1466 C C . ALA B 2 204 ? 77.265 93.391 101.385 1.00 17.42 204 ALA R C 1
ATOM 1467 O O . ALA B 2 204 ? 76.622 94.217 102.049 1.00 17.42 204 ALA R O 1
ATOM 1469 N N . LEU B 2 205 ? 76.988 93.126 100.107 1.00 17.48 205 LEU R N 1
ATOM 1470 C CA . LEU B 2 205 ? 75.911 93.828 99.421 1.00 17.48 205 LEU R CA 1
ATOM 1471 C C . LEU B 2 205 ? 74.550 93.380 99.946 1.00 17.48 205 LEU R C 1
ATOM 1472 O O . LEU B 2 205 ? 73.631 94.199 100.085 1.00 17.48 205 LEU R O 1
ATOM 1477 N N . LEU B 2 206 ? 74.414 92.086 100.265 1.00 18.54 206 LEU R N 1
ATOM 1478 C CA . LEU B 2 206 ? 73.154 91.564 100.785 1.00 18.54 206 LEU R CA 1
ATOM 1479 C C . LEU B 2 206 ? 72.862 92.071 102.190 1.00 18.54 206 LEU R C 1
ATOM 1480 O O . LEU B 2 206 ? 71.711 92.370 102.513 1.00 18.54 206 LEU R O 1
ATOM 1485 N N . VAL B 2 207 ? 73.887 92.199 103.039 1.00 17.69 207 VAL R N 1
ATOM 1486 C CA . VAL B 2 207 ? 73.616 92.728 104.376 1.00 17.69 207 VAL R CA 1
ATOM 1487 C C . VAL B 2 207 ? 73.410 94.241 104.331 1.00 17.69 207 VAL R C 1
ATOM 1488 O O . VAL B 2 207 ? 72.670 94.794 105.155 1.00 17.69 207 VAL R O 1
ATOM 1492 N N . ARG B 2 208 ? 73.996 94.925 103.334 1.00 19.17 208 ARG R N 1
ATOM 1493 C CA . ARG B 2 208 ? 73.793 96.368 103.222 1.00 19.17 208 ARG R CA 1
ATOM 1494 C C . ARG B 2 208 ? 72.385 96.674 102.712 1.00 19.17 208 ARG R C 1
ATOM 1495 O O . ARG B 2 208 ? 71.757 97.643 103.151 1.00 19.17 208 ARG R O 1
ATOM 1503 N N . ILE B 2 209 ? 71.848 95.840 101.825 1.00 20.45 209 ILE R N 1
ATOM 1504 C CA . ILE B 2 209 ? 70.467 96.059 101.401 1.00 20.45 209 ILE R CA 1
ATOM 1505 C C . ILE B 2 209 ? 69.471 95.519 102.427 1.00 20.45 209 ILE R C 1
ATOM 1506 O O . ILE B 2 209 ? 68.452 96.162 102.704 1.00 20.45 209 ILE R O 1
ATOM 1511 N N . LEU B 2 210 ? 69.776 94.395 103.082 1.00 20.62 210 LEU R N 1
ATOM 1512 C CA . LEU B 2 210 ? 68.825 93.825 104.035 1.00 20.62 210 LEU R CA 1
ATOM 1513 C C . LEU B 2 210 ? 68.788 94.606 105.347 1.00 20.62 210 LEU R C 1
ATOM 1514 O O . LEU B 2 210 ? 67.842 94.463 106.127 1.00 20.62 210 LEU R O 1
ATOM 1519 N N . CYS B 2 211 ? 69.795 95.443 105.608 1.00 23.19 211 CYS R N 1
ATOM 1520 C CA . CYS B 2 211 ? 69.646 96.413 106.688 1.00 23.19 211 CYS R CA 1
ATOM 1521 C C . CYS B 2 211 ? 68.990 97.704 106.204 1.00 23.19 211 CYS R C 1
ATOM 1522 O O . CYS B 2 211 ? 68.067 98.214 106.848 1.00 23.19 211 CYS R O 1
ATOM 1525 N N . GLY B 2 212 ? 69.442 98.244 105.071 1.00 25.26 212 GLY R N 1
ATOM 1526 C CA . GLY B 2 212 ? 69.116 99.616 104.712 1.00 25.26 212 GLY R CA 1
ATOM 1527 C C . GLY B 2 212 ? 68.477 99.914 103.366 1.00 25.26 212 GLY R C 1
ATOM 1528 O O . GLY B 2 212 ? 68.889 100.870 102.704 1.00 25.26 212 GLY R O 1
ATOM 1529 N N . SER B 2 213 ? 67.496 99.131 102.928 1.00 30.71 213 SER R N 1
ATOM 1530 C CA . SER B 2 2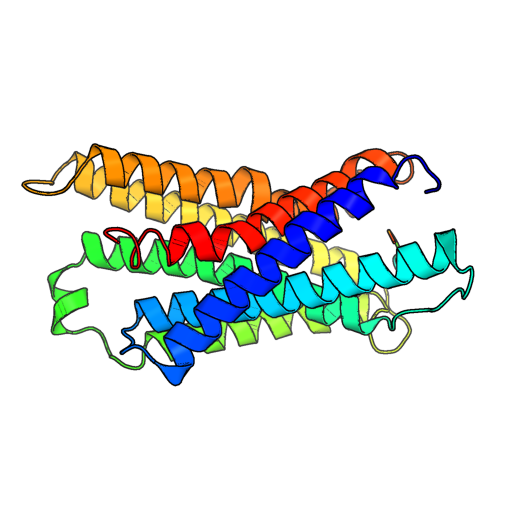13 ? 66.816 99.383 101.663 1.00 30.71 213 SER R CA 1
ATOM 1531 C C . SER B 2 213 ? 65.518 100.129 101.911 1.00 30.71 213 SER R C 1
ATOM 1532 O O . SER B 2 213 ? 64.852 99.901 102.925 1.00 30.71 213 SER R O 1
ATOM 1535 N N . ARG B 2 214 ? 65.157 101.008 100.978 1.00 34.39 214 ARG R N 1
ATOM 1536 C CA . ARG B 2 214 ? 63.854 101.656 100.998 1.00 34.39 214 ARG R CA 1
ATOM 1537 C C . ARG B 2 214 ? 62.996 101.299 99.790 1.00 34.39 214 ARG R C 1
ATOM 1538 O O . ARG B 2 214 ? 61.871 100.822 99.952 1.00 34.39 214 ARG R O 1
ATOM 1546 N N . GLY B 2 215 ? 63.500 101.517 98.581 1.00 32.62 215 GLY R N 1
ATOM 1547 C CA . GLY B 2 215 ? 62.677 101.331 97.403 1.00 32.62 215 GLY R CA 1
ATOM 1548 C C . GLY B 2 215 ? 63.184 100.295 96.425 1.00 32.62 215 GLY R C 1
ATOM 1549 O O . GLY B 2 215 ? 62.768 100.281 95.262 1.00 32.62 215 GLY R O 1
ATOM 1550 N N . LEU B 2 216 ? 64.076 99.426 96.877 1.00 30.80 216 LEU R N 1
ATOM 1551 C CA . LEU B 2 216 ? 64.738 98.498 95.975 1.00 30.80 216 LEU R CA 1
ATOM 1552 C C . LEU B 2 216 ? 63.828 97.303 95.684 1.00 30.80 216 LEU R C 1
ATOM 1553 O O . LEU B 2 216 ? 62.925 97.014 96.479 1.00 30.80 216 LEU R O 1
ATOM 1558 N N . PRO B 2 217 ? 63.982 96.634 94.534 1.00 32.56 217 PRO R N 1
ATOM 1559 C CA . PRO B 2 217 ? 63.245 95.381 94.299 1.00 32.56 217 PRO R CA 1
ATOM 1560 C C . PRO B 2 217 ? 63.911 94.172 94.943 1.00 32.56 217 PRO R C 1
ATOM 1561 O O . PRO B 2 217 ? 64.705 93.494 94.286 1.00 32.56 217 PRO R O 1
ATOM 1565 N N . LEU B 2 218 ? 63.591 93.906 96.217 1.00 28.56 218 LEU R N 1
ATOM 1566 C CA . LEU B 2 218 ? 64.317 92.968 97.076 1.00 28.56 218 LEU R CA 1
ATOM 1567 C C . LEU B 2 218 ? 64.356 91.518 96.594 1.00 28.56 218 LEU R C 1
ATOM 1568 O O . LEU B 2 218 ? 65.416 90.883 96.620 1.00 28.56 218 LEU R O 1
ATOM 1573 N N . THR B 2 219 ? 63.221 90.974 96.151 1.00 30.11 219 THR R N 1
ATOM 1574 C CA . THR B 2 219 ? 63.178 89.545 95.843 1.00 30.11 219 THR R CA 1
ATOM 1575 C C . THR B 2 219 ? 63.849 89.226 94.505 1.00 30.11 219 THR R C 1
ATOM 1576 O O . THR B 2 219 ? 64.528 88.200 94.380 1.00 30.11 219 THR R O 1
ATOM 1580 N N . ARG B 2 220 ? 63.748 90.133 93.526 1.00 28.77 220 ARG R N 1
ATOM 1581 C CA . ARG B 2 220 ? 64.388 89.918 92.231 1.00 28.77 220 ARG R CA 1
ATOM 1582 C C . ARG B 2 220 ? 65.898 90.083 92.342 1.00 28.77 220 ARG R C 1
ATOM 1583 O O . ARG B 2 220 ? 66.663 89.289 91.776 1.00 28.77 220 ARG R O 1
ATOM 1591 N N . LEU B 2 221 ? 66.330 91.068 93.132 1.00 28.04 221 LEU R N 1
ATOM 1592 C CA . LEU B 2 221 ? 67.746 91.286 93.406 1.00 28.04 221 LEU R CA 1
ATOM 1593 C C . LEU B 2 221 ? 68.347 90.125 94.194 1.00 28.04 221 LEU R C 1
ATOM 1594 O O . LEU B 2 221 ? 69.452 89.667 93.884 1.00 28.04 221 LEU R O 1
ATOM 1599 N N . TYR B 2 222 ? 67.603 89.603 95.176 1.00 28.95 222 TYR R N 1
ATOM 1600 C CA . TYR B 2 222 ? 68.073 88.485 95.995 1.00 28.95 222 TYR R CA 1
ATOM 1601 C C . TYR B 2 222 ? 68.186 87.199 95.177 1.00 28.95 222 TYR R C 1
ATOM 1602 O O . TYR B 2 222 ? 69.169 86.450 95.305 1.00 28.95 222 TYR R O 1
ATOM 1611 N N . LEU B 2 223 ? 67.216 86.961 94.287 1.00 28.14 223 LEU R N 1
ATOM 1612 C CA . LEU B 2 223 ? 67.254 85.771 93.446 1.00 28.14 223 LEU R CA 1
ATOM 1613 C C . LEU B 2 223 ? 68.350 85.859 92.390 1.00 28.14 223 LEU R C 1
ATOM 1614 O O . LEU B 2 223 ? 68.993 84.851 92.082 1.00 28.14 223 LEU R O 1
ATOM 1619 N N . THR B 2 224 ? 68.617 87.060 91.855 1.00 26.21 224 THR R N 1
ATOM 1620 C CA . THR B 2 224 ? 69.695 87.182 90.871 1.00 26.21 224 THR R CA 1
ATOM 1621 C C . THR B 2 224 ? 71.070 87.085 91.523 1.00 26.21 224 THR R C 1
ATOM 1622 O O . THR B 2 224 ? 72.013 86.579 90.904 1.00 26.21 224 THR R O 1
ATOM 1626 N N . ILE B 2 225 ? 71.194 87.524 92.779 1.00 24.22 225 ILE R N 1
ATOM 1627 C CA . ILE B 2 225 ? 72.460 87.388 93.501 1.00 24.22 225 ILE R CA 1
ATOM 1628 C C . ILE B 2 225 ? 72.757 85.928 93.814 1.00 24.22 225 ILE R C 1
ATOM 1629 O O . ILE B 2 225 ? 73.880 85.449 93.584 1.00 24.22 225 ILE R O 1
ATOM 1634 N N . LEU B 2 226 ? 71.749 85.187 94.291 1.00 25.91 226 LEU R N 1
ATOM 1635 C CA . LEU B 2 226 ? 71.944 83.761 94.552 1.00 25.91 226 LEU R CA 1
ATOM 1636 C C . LEU B 2 226 ? 72.123 82.971 93.259 1.00 25.91 226 LEU R C 1
ATOM 1637 O O . LEU B 2 226 ? 72.851 81.973 93.235 1.00 25.91 226 LEU R O 1
ATOM 1642 N N . LEU B 2 227 ? 71.529 83.452 92.159 1.00 23.95 227 LEU R N 1
ATOM 1643 C CA . LEU B 2 227 ? 71.743 82.835 90.855 1.00 23.95 227 LEU R CA 1
ATOM 1644 C C . LEU B 2 227 ? 73.175 83.019 90.366 1.00 23.95 227 LEU R C 1
ATOM 1645 O O . LEU B 2 227 ? 73.788 82.061 89.892 1.00 23.95 227 LEU R O 1
ATOM 1650 N N . THR B 2 228 ? 73.743 84.222 90.517 1.00 24.03 228 THR R N 1
ATOM 1651 C CA . THR B 2 228 ? 75.119 84.440 90.068 1.00 24.03 228 THR R CA 1
ATOM 1652 C C . THR B 2 228 ? 76.133 83.739 90.968 1.00 24.03 228 THR R C 1
ATOM 1653 O O . THR B 2 228 ? 77.163 83.252 90.482 1.00 24.03 228 THR R O 1
ATOM 1657 N N . VAL B 2 229 ? 75.838 83.631 92.269 1.00 23.22 229 VAL R N 1
ATOM 1658 C CA . VAL B 2 229 ? 76.734 82.915 93.179 1.00 23.22 229 VAL R CA 1
ATOM 1659 C C . VAL B 2 229 ? 76.697 81.408 92.912 1.00 23.22 229 VAL R C 1
ATOM 1660 O O . VAL B 2 229 ? 77.747 80.753 92.870 1.00 23.22 229 VAL R O 1
ATOM 1664 N N . LEU B 2 230 ? 75.513 80.842 92.644 1.00 23.36 230 LEU R N 1
ATOM 1665 C CA . LEU B 2 230 ? 75.455 79.412 92.342 1.00 23.36 230 LEU R CA 1
ATOM 1666 C C . LEU B 2 230 ? 75.955 79.094 90.933 1.00 23.36 230 LEU R C 1
ATOM 1667 O O . LEU B 2 230 ? 76.386 77.968 90.674 1.00 23.36 230 LEU R O 1
ATOM 1672 N N . VAL B 2 231 ? 75.909 80.058 90.010 1.00 22.56 231 VAL R N 1
ATOM 1673 C CA . VAL B 2 231 ? 76.544 79.858 88.706 1.00 22.56 231 VAL R CA 1
ATOM 1674 C C . VAL B 2 231 ? 78.069 79.884 88.829 1.00 22.56 231 VAL R C 1
ATOM 1675 O O . VAL B 2 231 ? 78.760 79.051 88.227 1.00 22.56 231 VAL R O 1
ATOM 1679 N N . PHE B 2 232 ? 78.618 80.787 89.655 1.00 22.05 232 PHE R N 1
ATOM 1680 C CA . PHE B 2 232 ? 80.070 80.799 89.855 1.00 22.05 232 PHE R CA 1
ATOM 1681 C C . PHE B 2 232 ? 80.545 79.599 90.671 1.00 22.05 232 PHE R C 1
ATOM 1682 O O . PHE B 2 232 ? 81.680 79.146 90.500 1.00 22.05 232 PHE R O 1
ATOM 1690 N N . LEU B 2 233 ? 79.704 79.071 91.560 1.00 22.65 233 LEU R N 1
ATOM 1691 C CA . LEU B 2 233 ? 80.123 77.915 92.349 1.00 22.65 233 LEU R CA 1
ATOM 1692 C C . LEU B 2 233 ? 79.918 76.607 91.604 1.00 22.65 233 LEU R C 1
ATOM 1693 O O . LEU B 2 233 ? 80.868 75.841 91.427 1.00 22.65 233 LEU R O 1
ATOM 1698 N N . LEU B 2 234 ? 78.693 76.314 91.187 1.00 22.94 234 LEU R N 1
ATOM 1699 C CA . LEU B 2 234 ? 78.369 74.998 90.665 1.00 22.94 234 LEU R CA 1
ATOM 1700 C C . LEU B 2 234 ? 78.735 74.811 89.199 1.00 22.94 234 LEU R C 1
ATOM 1701 O O . LEU B 2 234 ? 78.776 73.668 88.739 1.00 22.94 234 LEU R O 1
ATOM 1706 N N . CYS B 2 235 ? 78.995 75.881 88.454 1.00 22.95 235 CYS R N 1
ATOM 1707 C CA . CYS B 2 235 ? 79.258 75.752 87.026 1.00 22.95 235 CYS R CA 1
ATOM 1708 C C . CYS B 2 235 ? 80.621 76.280 86.611 1.00 22.95 235 CYS R C 1
ATOM 1709 O O . CYS B 2 235 ? 81.318 75.621 85.835 1.00 22.95 235 CYS R O 1
ATOM 1712 N N . GLY B 2 236 ? 81.030 77.450 87.100 1.00 23.51 236 GLY R N 1
ATOM 1713 C CA . GLY B 2 236 ? 82.286 78.024 86.643 1.00 23.51 236 GLY R CA 1
ATOM 1714 C C . GLY B 2 236 ? 83.501 77.400 87.299 1.00 23.51 236 GLY R C 1
ATOM 1715 O O . GLY B 2 236 ? 84.477 77.063 86.629 1.00 23.51 236 GLY R O 1
ATOM 1716 N N . LEU B 2 237 ? 83.458 77.242 88.605 1.00 26.29 237 LEU R N 1
ATOM 1717 C CA . LEU B 2 237 ? 84.521 76.660 89.422 1.00 26.29 237 LEU R CA 1
ATOM 1718 C C . LEU B 2 237 ? 84.888 75.172 89.261 1.00 26.29 237 LEU R C 1
ATOM 1719 O O . LEU B 2 237 ? 86.066 74.868 89.508 1.00 26.29 237 LEU R O 1
ATOM 1724 N N . PRO B 2 238 ? 83.931 74.169 88.929 1.00 29.10 238 PRO R N 1
ATOM 1725 C CA . PRO B 2 238 ? 84.360 72.760 88.823 1.00 29.10 238 PRO R CA 1
ATOM 1726 C C . PRO B 2 238 ? 85.469 72.409 87.846 1.00 29.10 238 PRO R C 1
ATOM 1727 O O . PRO B 2 238 ? 86.314 71.582 88.198 1.00 29.10 238 PRO R O 1
ATOM 1731 N N . PHE B 2 239 ? 85.489 73.032 86.662 1.00 33.93 239 PHE R N 1
ATOM 1732 C CA . PHE B 2 239 ? 86.528 72.745 85.674 1.00 33.93 239 PHE R CA 1
ATOM 1733 C C . PHE B 2 239 ? 87.893 73.216 86.147 1.00 33.93 239 PHE R C 1
ATOM 1734 O O . PHE B 2 239 ? 88.893 72.521 85.950 1.00 33.93 239 PHE R O 1
ATOM 1742 N N . GLY B 2 240 ? 87.945 74.377 86.799 1.00 33.53 240 GLY R N 1
ATOM 1743 C CA . GLY B 2 240 ? 89.203 74.856 87.342 1.00 33.53 240 GLY R CA 1
ATOM 1744 C C . GLY B 2 240 ? 89.699 74.028 88.510 1.00 33.53 240 GLY R C 1
ATOM 1745 O O . GLY B 2 240 ? 90.901 73.785 88.637 1.00 33.53 240 GLY R O 1
ATOM 1746 N N . ILE B 2 241 ? 88.781 73.566 89.365 1.00 35.94 241 ILE R N 1
ATOM 1747 C CA . ILE B 2 241 ? 89.187 72.746 90.507 1.00 35.94 241 ILE R CA 1
ATOM 1748 C C . ILE B 2 241 ? 89.641 71.356 90.053 1.00 35.94 241 ILE R C 1
ATOM 1749 O O . ILE B 2 241 ? 90.639 70.825 90.557 1.00 35.94 241 ILE R O 1
ATOM 1754 N N . GLN B 2 242 ? 88.981 70.778 89.044 1.00 40.15 242 GLN R N 1
ATOM 1755 C CA . GLN B 2 242 ? 89.414 69.467 88.562 1.00 40.15 242 GLN R CA 1
ATOM 1756 C C . GLN B 2 242 ? 90.660 69.572 87.691 1.00 40.15 242 GLN R C 1
ATOM 1757 O O . GLN B 2 242 ? 91.435 68.616 87.601 1.00 40.15 242 GLN R O 1
ATOM 1763 N N . TRP B 2 243 ? 90.866 70.706 87.026 1.00 41.87 243 TRP R N 1
ATOM 1764 C CA . TRP B 2 243 ? 91.977 70.809 86.092 1.00 41.87 243 TRP R CA 1
ATOM 1765 C C . TRP B 2 243 ? 93.254 71.229 86.802 1.00 41.87 243 TRP R C 1
ATOM 1766 O O . TRP B 2 243 ? 94.349 70.806 86.421 1.00 41.87 243 TRP R O 1
ATOM 1777 N N . PHE B 2 244 ? 93.141 72.059 87.843 1.00 39.20 244 PHE R N 1
ATOM 1778 C CA . PHE B 2 244 ? 94.356 72.573 88.461 1.00 39.20 244 PHE R CA 1
ATOM 1779 C C . PHE B 2 244 ? 94.619 71.930 89.816 1.00 39.20 244 PHE R C 1
ATOM 1780 O O . PHE B 2 244 ? 95.770 71.876 90.261 1.00 39.20 244 PHE R O 1
ATOM 1788 N N . LEU B 2 245 ? 93.583 71.443 90.494 1.00 42.69 245 LEU R N 1
ATOM 1789 C CA . LEU B 2 245 ? 93.752 71.064 91.894 1.00 42.69 245 LEU R CA 1
ATOM 1790 C C . LEU B 2 245 ? 93.461 69.599 92.189 1.00 42.69 245 LEU R C 1
ATOM 1791 O O . LEU B 2 245 ? 94.245 68.965 92.897 1.00 42.69 245 LEU R O 1
ATOM 1796 N N . ILE B 2 246 ? 92.352 69.050 91.677 1.00 46.94 246 ILE R N 1
ATOM 1797 C CA . ILE B 2 246 ? 91.969 67.661 91.953 1.00 46.94 246 ILE R CA 1
ATOM 1798 C C . ILE B 2 246 ? 92.925 66.692 91.266 1.00 46.94 246 ILE R C 1
ATOM 1799 O O . ILE B 2 246 ? 93.293 65.650 91.827 1.00 46.94 246 ILE R O 1
ATOM 1804 N N . LEU B 2 247 ? 93.417 67.072 90.085 1.00 46.25 247 LEU R N 1
ATOM 1805 C CA . LEU B 2 247 ? 94.199 66.176 89.237 1.00 46.25 247 LEU R CA 1
ATOM 1806 C C . LEU B 2 247 ? 95.601 65.921 89.787 1.00 46.25 247 LEU R C 1
ATOM 1807 O O . LEU B 2 247 ? 96.253 64.945 89.399 1.00 46.25 247 LEU R O 1
ATOM 1812 N N . TRP B 2 248 ? 96.071 66.763 90.702 1.00 49.60 248 TRP R N 1
ATOM 1813 C CA . TRP B 2 248 ? 97.366 66.584 91.341 1.00 49.60 248 TRP R CA 1
ATOM 1814 C C . TRP B 2 248 ? 97.273 66.083 92.777 1.00 49.60 248 TRP R C 1
ATOM 1815 O O . TRP B 2 248 ? 98.220 65.462 93.267 1.00 49.60 248 TRP R O 1
ATOM 1826 N N . ILE B 2 249 ? 96.165 66.342 93.474 1.00 54.36 249 ILE R N 1
ATOM 1827 C CA . ILE B 2 249 ? 96.125 66.053 94.905 1.00 54.36 249 ILE R CA 1
ATOM 1828 C C . ILE B 2 249 ? 95.486 64.690 95.163 1.00 54.36 249 ILE R C 1
ATOM 1829 O O . ILE B 2 249 ? 95.664 64.101 96.235 1.00 54.36 249 ILE R O 1
ATOM 1834 N N . TRP B 2 250 ? 94.765 64.142 94.181 1.00 60.18 250 TRP R N 1
ATOM 1835 C CA . TRP B 2 250 ? 94.122 62.850 94.392 1.00 60.18 250 TRP R CA 1
ATOM 1836 C C . TRP B 2 250 ? 95.058 61.704 94.032 1.00 60.18 250 TRP R C 1
ATOM 1837 O O . TRP B 2 250 ? 95.032 60.646 94.674 1.00 60.18 250 TRP R O 1
ATOM 1848 N N . LYS B 2 251 ? 95.869 61.891 92.985 1.00 65.99 251 LYS R N 1
ATOM 1849 C CA . LYS B 2 251 ? 96.930 61.027 92.435 1.00 65.99 251 LYS R CA 1
ATOM 1850 C C . LYS B 2 251 ? 96.429 59.702 91.851 1.00 65.99 251 LYS R C 1
ATOM 1851 O O . LYS B 2 251 ? 97.266 58.877 91.462 1.00 65.99 251 LYS R O 1
ATOM 1857 N N . ASP B 2 252 ? 95.118 59.460 91.774 1.00 71.88 252 ASP R N 1
ATOM 1858 C CA . ASP B 2 252 ? 94.581 58.250 91.160 1.00 71.88 252 ASP R CA 1
ATOM 1859 C C . ASP B 2 252 ? 93.397 58.576 90.256 1.00 71.88 252 ASP R C 1
ATOM 1860 O O . ASP B 2 252 ? 92.422 57.822 90.202 1.00 71.88 252 ASP R O 1
ATOM 1865 N N . SER B 2 253 ? 93.476 59.696 89.537 1.00 70.35 253 SER R N 1
ATOM 1866 C CA . SER B 2 253 ? 92.339 60.197 88.776 1.00 70.35 253 SER R CA 1
ATOM 1867 C C . SER B 2 253 ? 92.296 59.679 87.344 1.00 70.35 253 SER R C 1
ATOM 1868 O O . SER B 2 253 ? 91.537 60.229 86.536 1.00 70.35 253 SER R O 1
ATOM 1871 N N . ASP B 2 254 ? 93.083 58.647 87.018 1.00 70.55 254 ASP R N 1
ATOM 1872 C CA . ASP B 2 254 ? 93.097 58.101 85.663 1.00 70.55 254 ASP R CA 1
ATOM 1873 C C . ASP B 2 254 ? 91.800 57.368 85.342 1.00 70.55 254 ASP R C 1
ATOM 1874 O O . ASP B 2 254 ? 91.348 57.366 84.191 1.00 70.55 254 ASP R O 1
ATOM 1879 N N . VAL B 2 255 ? 91.188 56.740 86.346 1.00 69.87 255 VAL R N 1
ATOM 1880 C CA . VAL B 2 255 ? 89.880 56.130 86.143 1.00 69.87 255 VAL R CA 1
ATOM 1881 C C . VAL B 2 255 ? 88.776 57.117 86.500 1.00 69.87 255 VAL R C 1
ATOM 1882 O O . VAL B 2 255 ? 87.609 56.924 86.141 1.00 69.87 255 VAL R O 1
ATOM 1886 N N . LEU B 2 256 ? 89.128 58.192 87.210 1.00 66.60 256 LEU R N 1
ATOM 1887 C CA . LEU B 2 256 ? 88.138 59.202 87.566 1.00 66.60 256 LEU R CA 1
ATOM 1888 C C . LEU B 2 256 ? 87.918 60.194 86.433 1.00 66.60 256 LEU R C 1
ATOM 1889 O O . LEU B 2 256 ? 86.947 60.960 86.471 1.00 66.60 256 LEU R O 1
ATOM 1894 N N . PHE B 2 257 ? 88.835 60.201 85.443 1.00 63.80 257 PHE R N 1
ATOM 1895 C CA . PHE B 2 257 ? 88.761 61.057 84.250 1.00 63.80 257 PHE R CA 1
ATOM 1896 C C . PHE B 2 257 ? 87.448 60.945 83.495 1.00 63.80 257 PHE R C 1
ATOM 1897 O O . PHE B 2 257 ? 86.774 61.958 83.267 1.00 63.80 257 PHE R O 1
ATOM 1905 N N . CYS B 2 258 ? 87.026 59.720 83.177 1.00 69.38 258 CYS R N 1
ATOM 1906 C CA . CYS B 2 258 ? 85.991 59.534 82.168 1.00 69.38 258 CYS R CA 1
ATOM 1907 C C . CYS B 2 258 ? 84.608 59.798 82.757 1.00 69.38 258 CYS R C 1
ATOM 1908 O O . CYS B 2 258 ? 83.614 59.883 82.026 1.00 69.38 258 CYS R O 1
ATOM 1911 N N . HIS B 2 259 ? 84.530 59.946 84.081 1.00 64.59 259 HIS R N 1
ATOM 1912 C CA . HIS B 2 259 ? 83.363 60.503 84.745 1.00 64.59 259 HIS R CA 1
ATOM 1913 C C . HIS B 2 259 ? 83.478 62.004 85.007 1.00 64.59 259 HIS R C 1
ATOM 1914 O O . HIS B 2 259 ? 82.530 62.733 84.711 1.00 64.59 259 HIS R O 1
ATOM 1921 N N . ILE B 2 260 ? 84.602 62.506 85.544 1.00 55.12 260 ILE R N 1
ATOM 1922 C CA . ILE B 2 260 ? 84.533 63.848 86.125 1.00 55.12 260 ILE R CA 1
ATOM 1923 C C . ILE B 2 260 ? 84.911 64.915 85.093 1.00 55.12 260 ILE R C 1
ATOM 1924 O O . ILE B 2 260 ? 84.424 66.047 85.162 1.00 55.12 260 ILE R O 1
ATOM 1929 N N . HIS B 2 261 ? 85.716 64.576 84.082 1.00 47.96 261 HIS R N 1
ATOM 1930 C CA . HIS B 2 261 ? 86.215 65.615 83.178 1.00 47.96 261 HIS R CA 1
ATOM 1931 C C . HIS B 2 261 ? 85.218 66.064 82.100 1.00 47.96 261 HIS R C 1
ATOM 1932 O O . HIS B 2 261 ? 85.114 67.291 81.890 1.00 47.96 261 HIS R O 1
ATOM 1939 N N . PRO B 2 262 ? 84.484 65.178 81.367 1.00 45.60 262 PRO R N 1
ATOM 1940 C CA . PRO B 2 262 ? 83.482 65.721 80.430 1.00 45.60 262 PRO R CA 1
ATOM 1941 C C . PRO B 2 262 ? 82.306 66.414 81.095 1.00 45.60 262 PRO R C 1
ATOM 1942 O O . PRO B 2 262 ? 81.784 67.382 80.532 1.00 45.60 262 PRO R O 1
ATOM 1946 N N . VAL B 2 263 ? 81.918 66.005 82.306 1.00 41.80 263 VAL R N 1
ATOM 1947 C CA . VAL B 2 263 ? 80.845 66.722 82.984 1.00 41.80 263 VAL R CA 1
ATOM 1948 C C . VAL B 2 263 ? 81.348 68.064 83.510 1.00 41.80 263 VAL R C 1
ATOM 1949 O O . VAL B 2 263 ? 80.578 69.024 83.606 1.00 41.80 263 VAL R O 1
ATOM 1953 N N . SER B 2 264 ? 82.660 68.197 83.736 1.00 37.95 264 SER R N 1
ATOM 1954 C CA . SER B 2 264 ? 83.190 69.485 84.163 1.00 37.95 264 SER R CA 1
ATOM 1955 C C . SER B 2 264 ? 83.298 70.461 83.002 1.00 37.95 264 SER R C 1
ATOM 1956 O O . SER B 2 264 ? 83.065 71.663 83.183 1.00 37.95 264 SER R O 1
ATOM 1959 N N . VAL B 2 265 ? 83.634 69.978 81.797 1.00 35.03 265 VAL R N 1
ATOM 1960 C CA . VAL B 2 265 ? 83.658 70.922 80.678 1.00 35.03 265 VAL R CA 1
ATOM 1961 C C . VAL B 2 265 ? 82.240 71.249 80.215 1.00 35.03 265 VAL R C 1
ATOM 1962 O O . VAL B 2 265 ? 81.990 72.350 79.708 1.00 35.03 265 VAL R O 1
ATOM 1966 N N . VAL B 2 266 ? 81.279 70.335 80.443 1.00 33.86 266 VAL R N 1
ATOM 1967 C CA . VAL B 2 266 ? 79.862 70.658 80.236 1.00 33.86 266 VAL R CA 1
ATOM 1968 C C . VAL B 2 266 ? 79.390 71.736 81.213 1.00 33.86 266 VAL R C 1
ATOM 1969 O O . VAL B 2 266 ? 78.726 72.701 80.811 1.00 33.86 266 VAL R O 1
ATOM 1973 N N . LEU B 2 267 ? 79.787 71.634 82.488 1.00 29.15 267 LEU R N 1
ATOM 1974 C CA . LEU B 2 267 ? 79.370 72.629 83.477 1.00 29.15 267 LEU R CA 1
ATOM 1975 C C . LEU B 2 267 ? 80.056 73.979 83.263 1.00 29.15 267 LEU R C 1
ATOM 1976 O O . LEU B 2 267 ? 79.436 75.031 83.457 1.00 29.15 267 LEU R O 1
ATOM 1981 N N . SER B 2 268 ? 81.311 73.978 82.809 1.00 27.35 268 SER R N 1
ATOM 1982 C CA . SER B 2 268 ? 81.975 75.252 82.542 1.00 27.35 268 SER R CA 1
ATOM 1983 C C . SER B 2 268 ? 81.471 75.894 81.254 1.00 27.35 268 SER R C 1
ATOM 1984 O O . SER B 2 268 ? 81.425 77.125 81.145 1.00 27.35 268 SER R O 1
ATOM 1987 N N . SER B 2 269 ? 81.059 75.084 80.274 1.00 28.06 269 SER R N 1
ATOM 1988 C CA . SER B 2 269 ? 80.440 75.656 79.087 1.00 28.06 269 SER R CA 1
ATOM 1989 C C . SER B 2 269 ? 79.020 76.127 79.380 1.00 28.06 269 SER R C 1
ATOM 1990 O O . SER B 2 269 ? 78.509 77.027 78.708 1.00 28.06 269 SER R O 1
ATOM 1993 N N . LEU B 2 270 ? 78.369 75.541 80.391 1.00 26.66 270 LEU R N 1
ATOM 1994 C CA . LEU B 2 270 ? 77.090 76.073 80.854 1.00 26.66 270 LEU R CA 1
ATOM 1995 C C . LEU B 2 270 ? 77.278 77.375 81.616 1.00 26.66 270 LEU R C 1
ATOM 1996 O O . LEU B 2 270 ? 76.374 78.216 81.647 1.00 26.66 270 LEU R O 1
ATOM 2001 N N . ASN B 2 271 ? 78.423 77.537 82.280 1.00 24.28 271 ASN R N 1
ATOM 2002 C CA . ASN B 2 271 ? 78.742 78.830 82.878 1.00 24.28 271 ASN R CA 1
ATOM 2003 C C . ASN B 2 271 ? 79.020 79.879 81.813 1.00 24.28 271 ASN R C 1
ATOM 2004 O O . ASN B 2 271 ? 78.525 81.007 81.904 1.00 24.28 271 ASN R O 1
ATOM 2009 N N . SER B 2 272 ? 79.811 79.529 80.798 1.00 24.21 272 SER R N 1
ATOM 2010 C CA . SER B 2 272 ? 80.180 80.504 79.775 1.00 24.21 272 SER R CA 1
ATOM 2011 C C . SER B 2 272 ? 79.038 80.779 78.806 1.00 24.21 272 SER R C 1
ATOM 2012 O O . SER B 2 272 ? 79.029 81.822 78.146 1.00 24.21 272 SER R O 1
ATOM 2015 N N . SER B 2 273 ? 78.072 79.869 78.709 1.00 24.78 273 SER R N 1
ATOM 2016 C CA . SER B 2 273 ? 76.958 80.049 77.788 1.00 24.78 273 SER R CA 1
ATOM 2017 C C . SER B 2 273 ? 75.811 80.820 78.429 1.00 24.78 273 SER R C 1
ATOM 2018 O O . SER B 2 273 ? 75.030 81.473 77.732 1.00 24.78 273 SER R O 1
ATOM 2021 N N . ALA B 2 274 ? 75.683 80.744 79.752 1.00 23.47 274 ALA R N 1
ATOM 2022 C CA . ALA B 2 274 ? 74.599 81.431 80.442 1.00 23.47 274 ALA R CA 1
ATOM 2023 C C . ALA B 2 274 ? 75.105 82.675 81.157 1.00 23.47 274 ALA R C 1
ATOM 2024 O O . ALA B 2 274 ? 74.432 83.202 82.043 1.00 23.47 274 ALA R O 1
ATOM 2026 N N . ASN B 2 275 ? 76.301 83.117 80.820 1.00 22.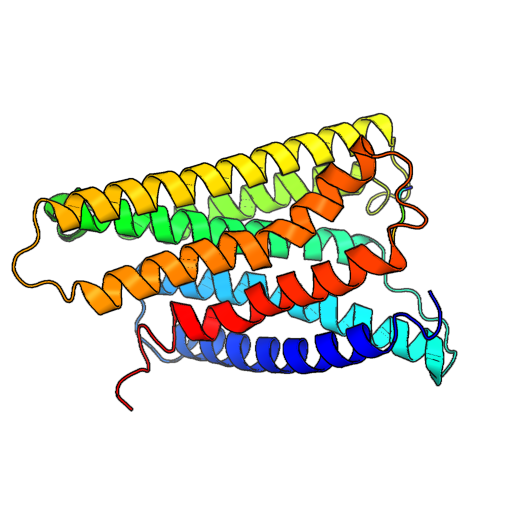57 275 ASN R N 1
ATOM 2027 C CA . ASN B 2 275 ? 76.775 84.454 81.168 1.00 22.57 275 ASN R CA 1
ATOM 2028 C C . ASN B 2 275 ? 76.285 85.582 80.247 1.00 22.57 275 ASN R C 1
ATOM 2029 O O . ASN B 2 275 ? 76.121 86.700 80.746 1.00 22.57 275 ASN R O 1
ATOM 2034 N N . PRO B 2 276 ? 76.105 85.405 78.894 1.00 24.41 276 PRO R N 1
ATOM 2035 C CA . PRO B 2 276 ? 75.336 86.421 78.161 1.00 24.41 276 PRO R CA 1
ATOM 2036 C C . PRO B 2 276 ? 73.881 86.555 78.580 1.00 24.41 276 PRO R C 1
ATOM 2037 O O . PRO B 2 276 ? 73.344 87.665 78.562 1.00 24.41 276 PRO R O 1
ATOM 2041 N N . ILE B 2 277 ? 73.236 85.447 78.950 1.00 24.05 277 ILE R N 1
ATOM 2042 C CA . ILE B 2 277 ? 71.796 85.472 79.201 1.00 24.05 277 ILE R CA 1
ATOM 2043 C C . ILE B 2 277 ? 71.501 86.111 80.551 1.00 24.05 277 ILE R C 1
ATOM 2044 O O . ILE B 2 277 ? 70.506 86.824 80.713 1.00 24.05 277 ILE R O 1
ATOM 2049 N N . ILE B 2 278 ? 72.404 85.949 81.512 1.00 23.77 278 ILE R N 1
ATOM 2050 C CA . ILE B 2 278 ? 72.155 86.478 82.848 1.00 23.77 278 ILE R CA 1
ATOM 2051 C C . ILE B 2 278 ? 72.630 87.924 82.939 1.00 23.77 278 ILE R C 1
ATOM 2052 O O . ILE B 2 278 ? 71.900 88.807 83.406 1.00 23.77 278 ILE R O 1
ATOM 2057 N N . TYR B 2 279 ? 73.836 88.202 82.444 1.00 24.41 279 TYR R N 1
ATOM 2058 C CA . TYR B 2 279 ? 74.473 89.478 82.758 1.00 24.41 279 TYR R CA 1
ATOM 2059 C C . TYR B 2 279 ? 74.087 90.566 81.764 1.00 24.41 279 TYR R C 1
ATOM 2060 O O . TYR B 2 279 ? 74.291 91.754 82.036 1.00 24.41 279 TYR R O 1
ATOM 2069 N N . PHE B 2 280 ? 73.547 90.195 80.605 1.00 28.23 280 PHE R N 1
ATOM 2070 C CA . PHE B 2 280 ? 73.144 91.182 79.613 1.00 28.23 280 PHE R CA 1
ATOM 2071 C C . PHE B 2 280 ? 71.661 91.152 79.282 1.00 28.23 280 PHE R C 1
ATOM 2072 O O . PHE B 2 280 ? 71.013 92.200 79.310 1.00 28.23 280 PHE R O 1
ATOM 2080 N N . PHE B 2 281 ? 71.190 90.043 78.745 1.00 31.21 281 PHE R N 1
ATOM 2081 C CA . PHE B 2 281 ? 69.796 89.882 78.340 1.00 31.21 281 PHE R CA 1
ATOM 2082 C C . PHE B 2 281 ? 68.819 89.684 79.445 1.00 31.21 281 PHE R C 1
ATOM 2083 O O . PHE B 2 281 ? 67.779 89.104 79.283 1.00 31.21 281 PHE R O 1
ATOM 2091 N N . VAL B 2 282 ? 69.207 90.048 80.617 1.00 34.31 282 VAL R N 1
ATOM 2092 C CA . VAL B 2 282 ? 68.286 90.031 81.698 1.00 34.31 282 VAL R CA 1
ATOM 2093 C C . VAL B 2 282 ? 68.440 91.428 82.196 1.00 34.31 282 VAL R C 1
ATOM 2094 O O . VAL B 2 282 ? 67.492 92.167 82.214 1.00 34.31 282 VAL R O 1
ATOM 2098 N N . GLY B 2 283 ? 69.663 91.857 82.448 1.00 37.67 283 GLY R N 1
ATOM 2099 C CA . GLY B 2 283 ? 69.881 93.193 82.904 1.00 37.67 283 GLY R CA 1
ATOM 2100 C C . GLY B 2 283 ? 69.432 94.210 81.885 1.00 37.67 283 GLY R C 1
ATOM 2101 O O . GLY B 2 283 ? 68.840 95.211 82.241 1.00 37.67 283 GLY R O 1
ATOM 2102 N N . SER B 2 284 ? 69.695 93.975 80.619 1.00 41.44 284 SER R N 1
ATOM 2103 C CA . SER B 2 284 ? 69.338 94.977 79.667 1.00 41.44 284 SER R CA 1
ATOM 2104 C C . SER B 2 284 ? 68.588 94.672 78.406 1.00 41.44 284 SER R C 1
ATOM 2105 O O . SER B 2 284 ? 68.779 95.378 77.473 1.00 41.44 284 SER R O 1
ATOM 2108 N N . PHE B 2 285 ? 67.896 93.577 78.294 1.00 47.72 285 PHE R N 1
ATOM 2109 C CA . PHE B 2 285 ? 67.090 93.342 77.104 1.00 47.72 285 PHE R CA 1
ATOM 2110 C C . PHE B 2 285 ? 65.765 92.692 77.531 1.00 47.72 285 PHE R C 1
ATOM 2111 O O . PHE B 2 285 ? 65.088 92.068 76.731 1.00 47.72 285 PHE R O 1
ATOM 2119 N N . ARG B 2 286 ? 65.448 92.841 78.824 1.00 53.56 286 ARG R N 1
ATOM 2120 C CA . ARG B 2 286 ? 64.306 92.257 79.535 1.00 53.56 286 ARG R CA 1
ATOM 2121 C C . ARG B 2 286 ? 62.881 92.605 79.225 1.00 53.56 286 ARG R C 1
ATOM 2122 O O . ARG B 2 286 ? 62.037 91.729 79.221 1.00 53.56 286 ARG R O 1
ATOM 2130 N N . LYS B 2 287 ? 62.581 93.867 79.015 1.00 64.42 287 LYS R N 1
ATOM 2131 C CA . LYS B 2 287 ? 61.194 94.222 78.784 1.00 64.42 287 LYS R CA 1
ATOM 2132 C C . LYS B 2 287 ? 60.593 93.650 77.513 1.00 64.42 287 LYS R C 1
ATOM 2133 O O . LYS B 2 287 ? 59.535 93.034 77.527 1.00 64.42 287 LYS R O 1
ATOM 2139 N N . GLN B 2 288 ? 61.330 93.762 76.429 1.00 68.97 288 GLN R N 1
ATOM 2140 C CA . GLN B 2 288 ? 60.840 93.308 75.146 1.00 68.97 288 GLN R CA 1
ATOM 2141 C C . GLN B 2 288 ? 60.474 91.825 75.138 1.00 68.97 288 GLN R C 1
ATOM 2142 O O . GLN B 2 288 ? 59.782 91.347 74.240 1.00 68.97 288 GLN R O 1
#

Radius of gyration: 19.46 Å; Cα contacts (8 Å, |Δi|>4): 289; chains: 2; bounding box: 48×56×47 Å

Secondary structure (DSSP, 8-state):
-----/--STTHHHHHHHHHHHHHHHHHHHHHHHIIIIIS---HHHHHHHHHHHHHHHHHHHHHHHHHHHHIIIII-------THHHHHHHHHHHHHHHHHHHHHHHHHHHHHSHHHHHHS--TTSHHHHHHHHHHHHHHHHHHHHHHHTSSSS---HHHHHHHHHHHHHHHHHHHHHHHHHHHHHHHHHHHH-SSS-HHHHHHHHHHHHHHIIIIIHHHHIIIIIIHHHSS-TTTTHHHHHHHHHHHHHHHHHSHHHHHTTTTTT---

B-factor: mean 35.92, std 15.89, range [14.67, 74.79]

Nearest PDB structures (foldseek):
  7vv5-assembly1_R  TM=9.956E-01  e=4.525E-29  Homo sapiens
  7vv4-assembly1_R  TM=9.937E-01  e=1.407E-28  Homo sapiens
  7s8m-assembly1_R  TM=9.922E-01  e=1.261E-26  Escherichia coli
  7s8o-assembly1_R  TM=9.804E-01  e=1.261E-26  Escherichia coli
  7s8n-assembly1_R  TM=9.839E-01  e=1.326E-25  Homo sapiens

Foldseek 3Di:
DDDDD/DAVLLVVLLVLLLVLLVLLLVLLVVLLCCLPPNDDDALLSLLLNLLSVLLNLLSVLSNVVSVLVVCCHPVVPNDDDALCSVLVNQLSLQLNLLSLLVSLVLVLCCLVPVCCNPPVDDRPPRVVVSVVSSVVSNVLRVQLCQQVCSPPNYHPVVVNLVSLVVVVVVLVVSLCSNVVSLVSNLVSCVVDPDDDPNPVVVVLSVVSNCLSVVQSPQQSCVVRPVCPPVVPCPVVCSPRNSVNSSSNSVSSSCSSCSSPVVVDVNPD

Solvent-accessible surface area: 14303 Å² total; per-residue (Å²): 134,14,145,40,113,83,42,140,133,11,25,121,29,19,103,87,9,30,141,19,0,100,62,0,30,91,12,0,23,119,0,54,112,23,3,29,159,165,66,229,109,94,26,57,17,30,2,4,40,17,2,3,22,0,4,66,63,0,0,35,28,10,19,55,25,6,94,24,55,34,25,76,97,167,77,81,116,84,92,124,43,59,43,100,50,3,4,53,0,2,5,0,8,1,0,3,2,3,0,2,3,14,0,6,45,11,77,15,60,30,38,68,150,67,124,61,59,203,84,175,40,74,193,129,51,3,46,74,40,16,91,111,32,52,56,59,5,78,92,13,0,64,61,2,0,92,44,1,2,9,41,191,97,103,25,95,47,60,131,0,58,58,42,0,64,92,0,4,51,52,0,81,94,8,47,110,43,1,54,38,18,11,111,31,11,22,78,94,1,115,119,44,35,231,71,80,68,67,105,146,40,92,116,48,16,71,82,7,27,88,20,0,67,101,23,0,15,39,2,0,38,10,4,0,53,50,32,47,94,143,162,83,18,103,124,70,38,31,130,68,10,14,63,4,17,14,60,0,0,74,3,4,4,27,2,3,84,26,10,8,51,68,37,46,84,151,161,188

Sequence (268 aa):
FRKKWCGKETLIPVFLILFIALVGLVGNGFVLWLLGFRMRRNAFSVYVLSLAGADFLFLCFQIINCLVYLSNFFCSISINFPSFFTTVMTCAYLAGLSMLSTVSTERCLSVLWPIWYRCRRPRHLSAVVCVLLWALSLLLSILEGKFCGFLFSDGDSGWCQTFDFITAAWLIFLFMVLCGSSLALLVRILCGSRGLPLTRLYLTILLTVLVFLLCGLPFGIQWFLILWIWKDSDVLFCHIHPVSVVLSSLNSSANPIIYFFVGSFRKQ